Protein AF-A0AAV8XX63-F1 (afdb_monomer_lite)

pLDDT: mean 73.19, std 19.35, range [25.69, 94.31]

Sequence (298 aa):
MASYEEQQKHLRRLMEEVPTDEEARTEYDVQSDAGEVDFVEVSTKTVRTRKEDKVLRLPISRLATRTLKTPIEIFKYFINDEMVDLIVEHTNAYIDSVSDNFERERDARSTNITKIHALLCLLFDSGVLKANRLNLELWQSDGSGVEMFRLTMSIKHFKFLLRCLRFDNKQTREERKKIDKLAPIENFSTSFSQKIQGGGLWWFYSILNVAGINSLVVYGSNNPIVNIIRRSYLRNIAYDLIPPHLRIRVAKENIPRQLKNRLREICGIQDISGLLNRNREGETGRCPVCSSKRNRKT

Radius of gyration: 28.99 Å; chains: 1; bounding box: 70×69×79 Å

Foldseek 3Di:
DVVVVVVVVVVVVVVVPDDPPVVVVPPDDDDDDDDDDDDDDDDPDPDPDDPDPPVPPPPQDDPVLLVDQDLQVLLCVLVPLVQLVLQQVQLQVQLVVCVVVDPDCVLSDGDDSLLVLLLLLVVLVCVLVVVPVPLPQCCDPPPSHPLSVVLQDDSSNSVVSLVSGDRDDPVCVVVVCVPDPCVVVVVVLVVVLVVVVHSRSVVVVVSSVVSLVSSQSSNCSNVVPDDDDSSVSSNVNSLVSNLVSLVVVLPDDPDPPVSNVVSCVSNVPDPPVVVVVVPPPPDFDADPPDDVVVRHTD

Structure (mmCIF, N/CA/C/O backbone):
data_AF-A0AAV8XX63-F1
#
_entry.id   AF-A0AAV8XX63-F1
#
loop_
_atom_site.group_PDB
_atom_site.id
_atom_site.type_symbol
_atom_site.label_atom_id
_atom_site.label_alt_id
_atom_site.label_comp_id
_atom_site.label_asym_id
_atom_site.label_entity_id
_atom_site.label_seq_id
_atom_site.pdbx_PDB_ins_code
_atom_site.Cartn_x
_atom_site.Cartn_y
_atom_site.Cartn_z
_atom_site.occupancy
_atom_site.B_iso_or_equiv
_atom_site.auth_seq_id
_atom_site.auth_comp_id
_atom_site.auth_asym_id
_atom_site.auth_atom_id
_atom_site.pdbx_PDB_model_num
ATOM 1 N N . MET A 1 1 ? -45.769 30.052 -21.982 1.00 53.22 1 MET A N 1
ATOM 2 C CA . MET A 1 1 ? -45.293 29.561 -23.296 1.00 53.22 1 MET A CA 1
ATOM 3 C C . MET A 1 1 ? -44.458 30.605 -24.040 1.00 53.22 1 MET A C 1
ATOM 5 O O . MET A 1 1 ? -43.408 30.227 -24.531 1.00 53.22 1 MET A O 1
ATOM 9 N N . ALA A 1 2 ? -44.813 31.900 -24.010 1.00 52.16 2 ALA A N 1
ATOM 10 C CA . ALA A 1 2 ? -44.040 32.984 -24.648 1.00 52.16 2 ALA A CA 1
ATOM 11 C C . ALA A 1 2 ? -42.545 33.068 -24.245 1.00 52.16 2 ALA A C 1
ATOM 13 O O . ALA A 1 2 ? -41.691 33.290 -25.093 1.00 52.16 2 ALA A O 1
ATOM 14 N N . SER A 1 3 ? -42.204 32.787 -22.980 1.00 59.25 3 SER A N 1
ATOM 15 C CA . SER A 1 3 ? -40.812 32.843 -22.491 1.00 59.25 3 SER A CA 1
ATOM 16 C C . SER A 1 3 ? -39.889 31.771 -23.094 1.00 59.25 3 SER A C 1
ATOM 18 O O . SER A 1 3 ? -38.697 32.021 -23.250 1.00 59.25 3 SER A O 1
ATOM 20 N N . TYR A 1 4 ? -40.416 30.600 -23.469 1.00 60.50 4 TYR A N 1
ATOM 21 C CA . TYR A 1 4 ? -39.602 29.531 -24.060 1.00 60.50 4 TYR A CA 1
ATOM 22 C C . TYR A 1 4 ? -39.369 29.768 -25.556 1.00 60.50 4 TYR A C 1
ATOM 24 O O . TYR A 1 4 ? -38.288 29.500 -26.072 1.00 60.50 4 TYR A O 1
ATOM 32 N N . GLU A 1 5 ? -40.358 30.335 -26.248 1.00 71.25 5 GLU A N 1
ATOM 33 C CA . GLU A 1 5 ? -40.227 30.716 -27.656 1.00 71.25 5 GLU A CA 1
ATOM 34 C C . GLU A 1 5 ? -39.274 31.903 -27.840 1.00 71.25 5 GLU A C 1
ATOM 36 O O . GLU A 1 5 ? -38.460 31.883 -28.762 1.00 71.25 5 GLU A O 1
ATOM 41 N N . GLU A 1 6 ? -39.285 32.886 -26.933 1.00 68.69 6 GLU A N 1
ATOM 42 C CA . GLU A 1 6 ? -38.291 33.970 -26.930 1.00 68.69 6 GLU A CA 1
ATOM 43 C C . GLU A 1 6 ? -36.875 33.453 -26.660 1.00 68.69 6 GLU A C 1
ATOM 45 O O . GLU A 1 6 ? -35.935 33.849 -27.352 1.00 68.69 6 GLU A O 1
ATOM 50 N N . GLN A 1 7 ? -36.723 32.508 -25.728 1.00 62.84 7 GLN A N 1
ATOM 51 C CA . GLN A 1 7 ? -35.436 31.866 -25.449 1.00 62.84 7 GLN A CA 1
ATOM 52 C C . GLN A 1 7 ? -34.923 31.061 -26.650 1.00 62.84 7 GLN A C 1
ATOM 54 O O . GLN A 1 7 ? -33.747 31.151 -26.990 1.00 62.84 7 GLN A O 1
ATOM 59 N N . GLN A 1 8 ? -35.798 30.334 -27.349 1.00 68.56 8 GLN A N 1
ATOM 60 C CA . GLN A 1 8 ? -35.449 29.582 -28.561 1.00 68.56 8 GLN A CA 1
ATOM 61 C C . GLN A 1 8 ? -35.091 30.500 -29.739 1.00 68.56 8 GLN A C 1
ATOM 63 O O . GLN A 1 8 ? -34.207 30.181 -30.533 1.00 68.56 8 GLN A O 1
ATOM 68 N N . LYS A 1 9 ? -35.747 31.660 -29.847 1.00 74.81 9 LYS A N 1
ATOM 69 C CA . LYS A 1 9 ? -35.465 32.660 -30.884 1.00 74.81 9 LYS A CA 1
ATOM 70 C C . LYS A 1 9 ? -34.147 33.396 -30.621 1.00 74.81 9 LYS A C 1
ATOM 72 O O . LYS A 1 9 ? -33.419 33.689 -31.565 1.00 74.81 9 LYS A O 1
ATOM 77 N N . HIS A 1 10 ? -33.817 33.635 -29.352 1.00 66.81 10 HIS A N 1
ATOM 78 C CA . HIS A 1 10 ? -32.521 34.173 -28.941 1.00 66.81 10 HIS A CA 1
ATOM 79 C C . HIS A 1 10 ? -31.385 33.169 -29.185 1.00 66.81 10 HIS A C 1
ATOM 81 O O . HIS A 1 10 ? -30.356 33.545 -29.738 1.00 66.81 10 HIS A O 1
ATOM 87 N N . LEU A 1 11 ? -31.607 31.884 -28.879 1.00 56.72 11 LEU A N 1
ATOM 88 C CA . LEU A 1 11 ? -30.624 30.827 -29.132 1.00 56.72 11 LEU A CA 1
ATOM 89 C C . LEU A 1 11 ? -30.336 30.637 -30.631 1.00 56.72 11 LEU A C 1
ATOM 91 O O . LEU A 1 11 ? -29.198 30.377 -30.997 1.00 56.72 11 LEU A O 1
ATOM 95 N N . ARG A 1 12 ? -31.344 30.800 -31.503 1.00 68.88 12 ARG A N 1
ATOM 96 C CA . ARG A 1 12 ? -31.145 30.734 -32.963 1.00 68.88 12 ARG A CA 1
ATOM 97 C C . ARG A 1 12 ? -30.364 31.919 -33.515 1.00 68.88 12 ARG A C 1
ATOM 99 O O . ARG A 1 12 ? -29.463 31.691 -34.308 1.00 68.88 12 ARG A O 1
ATOM 106 N N . ARG A 1 13 ? -30.632 33.146 -33.052 1.00 71.25 13 ARG A N 1
ATOM 107 C CA . ARG A 1 13 ? -29.814 34.313 -33.440 1.00 71.25 13 ARG A CA 1
ATOM 108 C C . ARG A 1 13 ? -28.358 34.148 -33.018 1.00 71.25 13 ARG A C 1
ATOM 110 O O . ARG A 1 13 ? -27.468 34.387 -33.817 1.00 71.25 13 ARG A O 1
ATOM 117 N N . LEU A 1 14 ? -28.128 33.645 -31.804 1.00 58.62 14 LEU A N 1
ATOM 118 C CA . LEU A 1 14 ? -26.781 33.350 -31.309 1.00 58.62 14 LEU A CA 1
ATOM 119 C C . LEU A 1 14 ? -26.075 32.234 -32.085 1.00 58.62 14 LEU A C 1
ATOM 121 O O . LEU A 1 14 ? -24.863 32.138 -31.991 1.00 58.62 14 LEU A O 1
ATOM 125 N N . MET A 1 15 ? -26.803 31.386 -32.815 1.00 51.53 15 MET A N 1
ATOM 126 C CA . MET A 1 15 ? -26.215 30.369 -33.690 1.00 51.53 15 MET A CA 1
ATOM 127 C C . MET A 1 15 ? -26.002 30.860 -35.126 1.00 51.53 15 MET A C 1
ATOM 129 O O . MET A 1 15 ? -25.151 30.311 -35.815 1.00 51.53 15 MET A O 1
ATOM 133 N N . GLU A 1 16 ? -26.751 31.870 -35.571 1.00 60.97 16 GLU A N 1
ATOM 134 C CA . GLU A 1 16 ? -26.581 32.520 -36.879 1.00 60.97 16 GLU A CA 1
ATOM 135 C C . GLU A 1 16 ? -25.477 33.595 -36.860 1.00 60.97 16 GLU A C 1
ATOM 137 O O . GLU A 1 16 ? -24.913 33.899 -37.904 1.00 60.97 16 GLU A O 1
ATOM 142 N N . GLU A 1 17 ? -25.125 34.131 -35.685 1.00 54.53 17 GLU A N 1
ATOM 143 C CA . GLU A 1 17 ? -24.013 35.081 -35.491 1.00 54.53 17 GLU A CA 1
ATOM 144 C C . GLU A 1 17 ? -22.642 34.404 -35.275 1.00 54.53 17 GLU A C 1
ATOM 146 O O . GLU A 1 17 ? -21.637 35.096 -35.117 1.00 54.53 17 GLU A O 1
ATOM 151 N N . VAL A 1 18 ? -22.566 33.064 -35.260 1.00 48.00 18 VAL A N 1
ATOM 152 C CA . VAL A 1 18 ? -21.286 32.338 -35.159 1.00 48.00 18 VAL A CA 1
ATOM 153 C C . VAL A 1 18 ? -20.689 32.208 -36.562 1.00 48.00 18 VAL A C 1
ATOM 155 O O . VAL A 1 18 ? -21.288 31.520 -37.391 1.00 48.00 18 VAL A O 1
ATOM 158 N N . PRO A 1 19 ? -19.522 32.820 -36.847 1.00 53.06 19 PRO A N 1
ATOM 159 C CA . PRO A 1 19 ? -18.886 32.707 -38.154 1.00 53.06 19 PRO A CA 1
ATOM 160 C C . PRO A 1 19 ? -18.578 31.240 -38.438 1.00 53.06 19 PRO A C 1
ATOM 162 O O . PRO A 1 19 ? -18.038 30.533 -37.583 1.00 53.06 19 PRO A O 1
ATOM 165 N N . THR A 1 20 ? -18.930 30.763 -39.629 1.00 55.38 20 THR A N 1
ATOM 166 C CA . THR A 1 20 ? -18.572 29.408 -40.051 1.00 55.38 20 THR A CA 1
ATOM 167 C C . THR A 1 20 ? -17.053 29.267 -40.131 1.00 55.38 20 THR A C 1
ATOM 169 O O . THR A 1 20 ? -16.371 30.205 -40.536 1.00 55.38 20 THR A O 1
ATOM 172 N N . ASP A 1 21 ? -16.534 28.087 -39.774 1.00 40.81 21 ASP A N 1
ATOM 173 C CA . ASP A 1 21 ? -15.102 27.771 -39.589 1.00 40.81 21 ASP A CA 1
ATOM 174 C C . ASP A 1 21 ? -14.163 28.141 -40.769 1.00 40.81 21 ASP A C 1
ATOM 176 O O . ASP A 1 21 ? -12.940 28.099 -40.618 1.00 40.81 21 ASP A O 1
ATOM 180 N N . GLU A 1 22 ? -14.701 28.512 -41.937 1.00 40.72 22 GLU A N 1
ATOM 181 C CA . GLU A 1 22 ? -13.938 29.050 -43.072 1.00 40.72 22 GLU A CA 1
ATOM 182 C C . GLU A 1 22 ? -13.587 30.545 -42.931 1.00 40.72 22 GLU A C 1
ATOM 184 O O . GLU A 1 22 ? -12.499 30.938 -43.343 1.00 40.72 22 GLU A O 1
ATOM 189 N N . GLU A 1 23 ? -14.428 31.368 -42.294 1.00 38.53 23 GLU A N 1
ATOM 190 C CA . GLU A 1 23 ? -14.208 32.822 -42.151 1.00 38.53 23 GLU A CA 1
ATOM 191 C C . GLU A 1 23 ? -13.272 33.164 -40.977 1.00 38.53 23 GLU A C 1
ATOM 193 O O . GLU A 1 23 ? -12.526 34.142 -41.020 1.00 38.53 23 GLU A O 1
ATOM 198 N N . ALA A 1 24 ? -13.225 32.308 -39.949 1.00 36.69 24 ALA A N 1
ATOM 199 C CA . ALA A 1 24 ? -12.360 32.485 -38.778 1.00 36.69 24 ALA A CA 1
ATOM 200 C C . ALA A 1 24 ? -10.865 32.218 -39.057 1.00 36.69 24 ALA A C 1
ATOM 202 O O . ALA A 1 24 ? -10.018 32.437 -38.189 1.00 36.69 24 ALA A O 1
ATOM 203 N N . ARG A 1 25 ? -10.516 31.727 -40.256 1.00 32.69 25 ARG A N 1
ATOM 204 C CA . ARG A 1 25 ? -9.124 31.444 -40.650 1.00 32.69 25 ARG A CA 1
ATOM 205 C C . ARG A 1 25 ? -8.371 32.641 -41.228 1.00 32.69 25 ARG A C 1
ATOM 207 O O . ARG A 1 25 ? -7.156 32.545 -41.364 1.00 32.69 25 ARG A O 1
ATOM 214 N N . THR A 1 26 ? -9.049 33.740 -41.549 1.00 34.91 26 THR A N 1
ATOM 215 C CA . THR A 1 26 ? -8.450 34.879 -42.270 1.00 34.91 26 THR A CA 1
ATOM 216 C C . THR A 1 26 ? -8.048 36.074 -41.405 1.00 34.91 26 THR A C 1
ATOM 218 O O . THR A 1 26 ? -7.548 37.050 -41.947 1.00 34.91 26 THR A O 1
ATOM 221 N N . GLU A 1 27 ? -8.197 36.021 -40.079 1.00 33.03 27 GLU A N 1
ATOM 222 C CA . GLU A 1 27 ? -8.001 37.207 -39.229 1.00 33.03 27 GLU A CA 1
ATOM 223 C C . GLU A 1 27 ? -6.940 37.007 -38.134 1.00 33.03 27 GLU A C 1
ATOM 225 O O . GLU A 1 27 ? -7.180 37.244 -36.959 1.00 33.03 27 GLU A O 1
ATOM 230 N N . TYR A 1 28 ? -5.739 36.568 -38.521 1.00 26.61 28 TYR A N 1
ATOM 231 C CA . TYR A 1 28 ? -4.518 36.759 -37.724 1.00 26.61 28 TYR A CA 1
ATOM 232 C C . TYR A 1 28 ? -3.313 36.958 -38.652 1.00 26.61 28 TYR A C 1
ATOM 234 O O . TYR A 1 28 ? -2.412 36.125 -38.719 1.00 26.61 28 TYR A O 1
ATOM 242 N N . ASP A 1 29 ? -3.304 38.083 -39.365 1.00 27.39 29 ASP A N 1
ATOM 243 C CA . ASP A 1 29 ? -2.106 38.595 -40.031 1.00 27.39 29 ASP A CA 1
ATOM 244 C C . ASP A 1 29 ? -1.254 39.352 -38.997 1.00 27.39 29 ASP A C 1
ATOM 246 O O . ASP A 1 29 ? -1.541 40.492 -38.625 1.00 27.39 29 ASP A O 1
ATOM 250 N N . VAL A 1 30 ? -0.203 38.697 -38.497 1.00 31.64 30 VAL A N 1
ATOM 251 C CA . VAL A 1 30 ? 0.937 39.369 -37.862 1.00 31.64 30 VAL A CA 1
ATOM 252 C C . VAL A 1 30 ? 2.092 39.292 -38.847 1.00 31.64 30 VAL A C 1
ATOM 254 O O . VAL A 1 30 ? 2.641 38.224 -39.106 1.00 31.64 30 VAL A O 1
ATOM 257 N N . GLN A 1 31 ? 2.444 40.455 -39.388 1.00 38.97 31 GLN A N 1
ATOM 258 C CA . GLN A 1 31 ? 3.626 40.684 -40.207 1.00 38.97 31 GLN A CA 1
ATOM 259 C C . GLN A 1 31 ? 4.892 40.203 -39.481 1.00 38.97 31 GLN A C 1
ATOM 261 O O . GLN A 1 31 ? 5.219 40.693 -38.398 1.00 38.97 31 GLN A O 1
ATOM 266 N N . SER A 1 32 ? 5.650 39.305 -40.109 1.00 28.89 32 SER A N 1
ATOM 267 C CA . SER A 1 32 ? 7.083 39.165 -39.842 1.00 28.89 32 SER A CA 1
ATOM 268 C C . SER A 1 32 ? 7.820 38.744 -41.109 1.00 28.89 32 SER A C 1
ATOM 270 O O . SER A 1 32 ? 7.573 37.673 -41.661 1.00 28.89 32 SER A O 1
ATOM 272 N N . ASP A 1 33 ? 8.709 39.632 -41.538 1.00 28.47 33 ASP A N 1
ATOM 273 C CA . ASP A 1 33 ? 9.615 39.523 -42.672 1.00 28.47 33 ASP A CA 1
ATOM 274 C C . ASP A 1 33 ? 10.499 38.262 -42.675 1.00 28.47 33 ASP A C 1
ATOM 276 O O . ASP A 1 33 ? 11.052 37.856 -41.654 1.00 28.47 33 ASP A O 1
ATOM 280 N N . ALA A 1 34 ? 10.704 37.783 -43.906 1.00 32.16 34 ALA A N 1
ATOM 281 C CA . ALA A 1 34 ? 11.916 37.196 -44.484 1.00 32.16 34 ALA A CA 1
ATOM 282 C C . ALA A 1 34 ? 12.488 35.875 -43.922 1.00 32.16 34 ALA A C 1
ATOM 284 O O . ALA A 1 34 ? 13.180 35.833 -42.906 1.00 32.16 34 ALA A O 1
ATOM 285 N N . GLY A 1 35 ? 12.354 34.817 -44.734 1.00 29.86 35 GLY A N 1
ATOM 286 C CA . GLY A 1 35 ? 13.190 33.613 -44.670 1.00 29.86 35 GLY A CA 1
ATOM 287 C C . GLY A 1 35 ? 12.587 32.407 -45.396 1.00 29.86 35 GLY A C 1
ATOM 288 O O . GLY A 1 35 ? 11.965 31.560 -44.769 1.00 29.86 35 GLY A O 1
ATOM 289 N N . GLU A 1 36 ? 12.772 32.345 -46.713 1.00 33.28 36 GLU A N 1
ATOM 290 C CA . GLU A 1 36 ? 12.312 31.303 -47.645 1.00 33.28 36 GLU A CA 1
ATOM 291 C C . GLU A 1 36 ? 12.886 29.905 -47.326 1.00 33.28 36 GLU A C 1
ATOM 293 O O . GLU A 1 36 ? 14.103 29.718 -47.319 1.00 33.28 36 GLU A O 1
ATOM 298 N N . VAL A 1 37 ? 12.014 28.911 -47.095 1.00 29.20 37 VAL A N 1
ATOM 299 C CA . VAL A 1 37 ? 12.345 27.479 -47.215 1.00 29.20 37 VAL A CA 1
ATOM 300 C C . VAL A 1 37 ? 11.109 26.723 -47.719 1.00 29.20 37 VAL A C 1
ATOM 302 O O . VAL A 1 37 ? 10.067 26.728 -47.064 1.00 29.20 37 VAL A O 1
ATOM 305 N N . ASP A 1 38 ? 11.233 26.078 -48.880 1.00 28.52 38 ASP A N 1
ATOM 306 C CA . ASP A 1 38 ? 10.173 25.312 -49.545 1.00 28.52 38 ASP A CA 1
ATOM 307 C C . ASP A 1 38 ? 9.624 24.168 -48.674 1.00 28.52 38 ASP A C 1
ATOM 309 O O . ASP A 1 38 ? 10.344 23.232 -48.313 1.00 28.52 38 ASP A O 1
ATOM 313 N N . PHE A 1 39 ? 8.314 24.186 -48.410 1.00 25.69 39 PHE A N 1
ATOM 314 C CA . PHE A 1 39 ? 7.580 23.048 -47.858 1.00 25.69 39 PHE A CA 1
ATOM 315 C C . PHE A 1 39 ? 6.673 22.442 -48.932 1.00 25.69 39 PHE A C 1
ATOM 317 O O . PHE A 1 39 ? 5.681 23.032 -49.349 1.00 25.69 39 PHE A O 1
ATOM 324 N N . VAL A 1 40 ? 7.005 21.220 -49.351 1.00 29.75 40 VAL A N 1
ATOM 325 C CA . VAL A 1 40 ? 6.122 20.352 -50.140 1.00 29.75 40 VAL A CA 1
ATOM 326 C C . VAL A 1 40 ? 4.873 20.035 -49.308 1.00 29.75 40 VAL A C 1
ATOM 328 O O . VAL A 1 40 ? 4.973 19.405 -48.253 1.00 29.75 40 VAL A O 1
ATOM 331 N N . GLU A 1 41 ? 3.695 20.448 -49.779 1.00 30.67 41 GLU A N 1
ATOM 332 C CA . GLU A 1 41 ? 2.404 20.125 -49.160 1.00 30.67 41 GLU A CA 1
ATOM 333 C C . GLU A 1 41 ? 2.146 18.608 -49.186 1.00 30.67 41 GLU A C 1
ATOM 335 O O . GLU A 1 41 ? 1.866 18.011 -50.228 1.00 30.67 41 GLU A O 1
ATOM 340 N N . VAL A 1 42 ? 2.203 17.959 -48.019 1.00 30.52 42 VAL A N 1
ATOM 341 C CA . VAL A 1 42 ? 1.761 16.568 -47.860 1.00 30.52 42 VAL A CA 1
ATOM 342 C C . VAL A 1 42 ? 0.331 16.557 -47.327 1.00 30.52 42 VAL A C 1
ATOM 344 O O . VAL A 1 42 ? 0.074 16.828 -46.156 1.00 30.52 42 VAL A O 1
ATOM 347 N N . SER A 1 43 ? -0.598 16.194 -48.213 1.00 32.94 43 SER A N 1
ATOM 348 C CA . SER A 1 43 ? -2.007 15.901 -47.929 1.00 32.94 43 SER A CA 1
ATOM 349 C C . SER A 1 43 ? -2.176 15.020 -46.681 1.00 32.94 43 SER A C 1
ATOM 351 O O . SER A 1 43 ? -1.778 13.852 -46.662 1.00 32.94 43 SER A O 1
ATOM 353 N N . THR A 1 44 ? -2.822 15.547 -45.639 1.00 32.53 44 THR A N 1
ATOM 354 C CA . THR A 1 44 ? -3.149 14.808 -44.411 1.00 32.53 44 THR A CA 1
ATOM 355 C C . THR A 1 44 ? -4.400 13.951 -44.600 1.00 32.53 44 THR A C 1
ATOM 357 O O . THR A 1 44 ? -5.441 14.152 -43.979 1.00 32.53 44 THR A O 1
ATOM 360 N N . LYS A 1 45 ? -4.305 12.914 -45.437 1.00 38.62 45 LYS A N 1
ATOM 361 C CA . LYS A 1 45 ? -5.264 11.805 -45.352 1.00 38.62 45 LYS A CA 1
ATOM 362 C C . LYS A 1 45 ? -5.021 11.072 -44.034 1.00 38.62 45 LYS A C 1
ATOM 364 O O . LYS A 1 45 ? -3.889 10.698 -43.731 1.00 38.62 45 LYS A O 1
ATOM 369 N N . THR A 1 46 ? -6.071 10.839 -43.247 1.00 39.72 46 THR A N 1
ATOM 370 C CA . THR A 1 46 ? -6.007 10.005 -42.040 1.00 39.72 46 THR A CA 1
ATOM 371 C C . THR A 1 46 ? -5.720 8.557 -42.441 1.00 39.72 46 THR A C 1
ATOM 373 O O . THR A 1 46 ? -6.621 7.746 -42.647 1.00 39.72 46 THR A O 1
ATOM 376 N N . VAL A 1 47 ? -4.440 8.226 -42.601 1.00 43.00 47 VAL A N 1
ATOM 377 C CA . VAL A 1 47 ? -3.987 6.865 -42.880 1.00 43.00 47 VAL A CA 1
ATOM 378 C C . VAL A 1 47 ? -3.932 6.116 -41.556 1.00 43.00 47 VAL A C 1
ATOM 380 O O . VAL A 1 47 ? -3.181 6.466 -40.647 1.00 43.00 47 VAL A O 1
ATOM 383 N N . ARG A 1 48 ? -4.733 5.056 -41.439 1.00 48.22 48 ARG A N 1
ATOM 384 C CA . ARG A 1 48 ? -4.596 4.081 -40.357 1.00 48.22 48 ARG A CA 1
ATOM 385 C C . ARG A 1 48 ? -3.198 3.470 -40.482 1.00 48.22 48 ARG A C 1
ATOM 387 O O . ARG A 1 48 ? -2.911 2.808 -41.477 1.00 48.22 48 ARG A O 1
ATOM 394 N N . THR A 1 49 ? -2.320 3.739 -39.518 1.00 42.62 49 THR A N 1
ATOM 395 C CA . THR A 1 49 ? -0.928 3.276 -39.541 1.00 42.62 49 THR A CA 1
ATOM 396 C C . THR A 1 49 ? -0.890 1.760 -39.710 1.00 42.62 49 THR A C 1
ATOM 398 O O . THR A 1 49 ? -1.535 1.021 -38.958 1.00 42.62 49 THR A O 1
ATOM 401 N N . ARG A 1 50 ? -0.157 1.286 -40.726 1.00 44.00 50 ARG A N 1
ATOM 402 C CA . ARG A 1 50 ? 0.086 -0.143 -40.940 1.00 44.00 50 ARG A CA 1
ATOM 403 C C . ARG A 1 50 ? 0.704 -0.710 -39.661 1.00 44.00 50 ARG A C 1
ATOM 405 O O . ARG A 1 50 ? 1.554 -0.067 -39.047 1.00 44.00 50 ARG A O 1
ATOM 412 N N . LYS A 1 51 ? 0.271 -1.903 -39.246 1.00 47.66 51 LYS A N 1
ATOM 413 C CA . LYS A 1 51 ? 0.893 -2.646 -38.145 1.00 47.66 51 LYS A CA 1
ATOM 414 C C . LYS A 1 51 ? 2.271 -3.110 -38.622 1.00 47.66 51 LYS A C 1
ATOM 416 O O . LYS A 1 51 ? 2.423 -4.219 -39.114 1.00 47.66 51 LYS A O 1
ATOM 421 N N . GLU A 1 52 ? 3.237 -2.207 -38.604 1.00 41.44 52 GLU A N 1
ATOM 422 C CA . GLU A 1 52 ? 4.631 -2.543 -38.825 1.00 41.44 52 GLU A CA 1
ATOM 423 C C . GLU A 1 52 ? 5.140 -3.176 -37.538 1.00 41.44 52 GLU A C 1
ATOM 425 O O . GLU A 1 52 ? 5.061 -2.564 -36.467 1.00 41.44 52 GLU A O 1
ATOM 430 N N . ASP A 1 53 ? 5.650 -4.403 -37.639 1.00 42.69 53 ASP A N 1
ATOM 431 C CA . ASP A 1 53 ? 6.495 -4.994 -36.608 1.00 42.69 53 ASP A CA 1
ATOM 432 C C . ASP A 1 53 ? 7.773 -4.157 -36.525 1.00 42.69 53 ASP A C 1
ATOM 434 O O . ASP A 1 53 ? 8.830 -4.503 -37.054 1.00 42.69 53 ASP A O 1
ATOM 438 N N . LYS A 1 54 ? 7.689 -3.013 -35.839 1.00 40.72 54 LYS A N 1
ATOM 439 C CA . LYS A 1 54 ? 8.865 -2.419 -35.228 1.00 40.72 54 LYS A CA 1
ATOM 440 C C . LYS A 1 54 ? 9.335 -3.459 -34.232 1.00 40.72 54 LYS A C 1
ATOM 442 O O . LYS A 1 54 ? 8.811 -3.537 -33.121 1.00 40.72 54 LYS A O 1
ATOM 447 N N . VAL A 1 55 ? 10.311 -4.266 -34.642 1.00 43.31 55 VAL A N 1
ATOM 448 C CA . VAL A 1 55 ? 11.163 -5.005 -33.719 1.00 43.31 55 VAL A CA 1
ATOM 449 C C . VAL A 1 55 ? 11.835 -3.940 -32.861 1.00 43.31 55 VAL A C 1
ATOM 451 O O . VAL A 1 55 ? 12.902 -3.420 -33.180 1.00 43.31 55 VAL A O 1
ATOM 454 N N . LEU A 1 56 ? 11.143 -3.539 -31.796 1.00 40.69 56 LEU A N 1
ATOM 455 C CA . LEU A 1 56 ? 11.682 -2.747 -30.715 1.00 40.69 56 LEU A CA 1
ATOM 456 C C . LEU A 1 56 ? 12.799 -3.615 -30.148 1.00 40.69 56 LEU A C 1
ATOM 458 O O . LEU A 1 56 ? 12.552 -4.534 -29.368 1.00 40.69 56 LEU A O 1
ATOM 462 N N . ARG A 1 57 ? 14.040 -3.356 -30.572 1.00 40.62 57 ARG A N 1
ATOM 463 C CA . ARG A 1 57 ? 15.214 -3.767 -29.806 1.00 40.62 57 ARG A CA 1
ATOM 464 C C . ARG A 1 57 ? 15.147 -2.979 -28.505 1.00 40.62 57 ARG A C 1
ATOM 466 O O . ARG A 1 57 ? 15.712 -1.896 -28.392 1.00 40.62 57 ARG A O 1
ATOM 473 N N . LEU A 1 58 ? 14.355 -3.487 -27.564 1.00 50.00 58 LEU A N 1
ATOM 474 C CA . LEU A 1 58 ? 14.311 -2.973 -26.210 1.00 50.00 58 LEU A CA 1
ATOM 475 C C . LEU A 1 58 ? 15.744 -3.051 -25.671 1.00 50.00 58 LEU A C 1
ATOM 477 O O . LEU A 1 58 ? 16.413 -4.067 -25.896 1.00 50.00 58 LEU A O 1
ATOM 481 N N . PRO A 1 59 ? 16.250 -1.987 -25.026 1.00 51.41 59 PRO A N 1
ATOM 482 C CA . PRO A 1 59 ? 17.573 -2.021 -24.430 1.00 51.41 59 PRO A CA 1
ATOM 483 C C . PRO A 1 59 ? 17.636 -3.232 -23.505 1.00 51.41 59 PRO A C 1
ATOM 485 O O . PRO A 1 59 ? 16.822 -3.375 -22.592 1.00 51.41 59 PRO A O 1
ATOM 488 N N . ILE A 1 60 ? 18.566 -4.138 -23.807 1.00 53.97 60 ILE A N 1
ATOM 489 C CA . ILE A 1 60 ? 18.710 -5.391 -23.078 1.00 53.97 60 ILE A CA 1
ATOM 490 C C . ILE A 1 60 ? 18.941 -5.033 -21.610 1.00 53.97 60 ILE A C 1
ATOM 492 O O . ILE A 1 60 ? 19.785 -4.185 -21.304 1.00 53.97 60 ILE A O 1
ATOM 496 N N . SER A 1 61 ? 18.186 -5.671 -20.716 1.00 60.41 61 SER A N 1
ATOM 497 C CA . SER A 1 61 ? 18.332 -5.522 -19.270 1.00 60.41 61 SER A CA 1
ATOM 498 C C . SER A 1 61 ? 19.818 -5.582 -18.869 1.00 60.41 61 SER A C 1
ATOM 500 O O . SER A 1 61 ? 20.596 -6.400 -19.386 1.00 60.41 61 SER A O 1
ATOM 502 N N . ARG A 1 62 ? 20.239 -4.656 -17.989 1.00 63.19 62 ARG A N 1
ATOM 503 C CA . ARG A 1 62 ? 21.598 -4.628 -17.414 1.00 63.19 62 ARG A CA 1
ATOM 504 C C . ARG A 1 62 ? 21.914 -6.004 -16.813 1.00 63.19 62 ARG A C 1
ATOM 506 O O . ARG A 1 62 ? 21.010 -6.660 -16.311 1.00 63.19 62 ARG A O 1
ATOM 513 N N . LEU A 1 63 ? 23.180 -6.441 -16.815 1.00 62.12 63 LEU A N 1
ATOM 514 C CA . LEU A 1 63 ? 23.552 -7.791 -16.344 1.00 62.12 63 LEU A CA 1
ATOM 515 C C . LEU A 1 63 ? 22.963 -8.147 -14.967 1.00 62.12 63 LEU A C 1
ATOM 517 O O . LEU A 1 63 ? 22.465 -9.255 -14.800 1.00 62.12 63 LEU A O 1
ATOM 521 N N . ALA A 1 64 ? 22.946 -7.196 -14.028 1.00 69.50 64 ALA A N 1
ATOM 522 C CA . ALA A 1 64 ? 22.381 -7.383 -12.690 1.00 69.50 64 ALA A CA 1
ATOM 523 C C . ALA A 1 64 ? 20.881 -7.721 -12.692 1.00 69.50 64 ALA A C 1
ATOM 525 O O . ALA A 1 64 ? 20.420 -8.460 -11.831 1.00 69.50 64 ALA A O 1
ATOM 526 N N . THR A 1 65 ? 20.115 -7.207 -13.657 1.00 74.94 65 THR A N 1
ATOM 527 C CA . THR A 1 65 ? 18.683 -7.488 -13.753 1.00 74.94 65 THR A CA 1
ATOM 528 C C . THR A 1 65 ? 18.370 -8.694 -14.627 1.00 74.94 65 THR A C 1
ATOM 530 O O . THR A 1 65 ? 17.241 -9.155 -14.573 1.00 74.94 65 THR A O 1
ATOM 533 N N . ARG A 1 66 ? 19.330 -9.262 -15.377 1.00 74.81 66 ARG A N 1
ATOM 534 C CA . ARG A 1 66 ? 19.113 -10.456 -16.227 1.00 74.81 66 ARG A CA 1
ATOM 535 C C . ARG A 1 66 ? 18.846 -11.736 -15.439 1.00 74.81 66 ARG A C 1
ATOM 537 O O . ARG A 1 66 ? 18.199 -12.644 -15.950 1.00 74.81 66 ARG A O 1
ATOM 544 N N . THR A 1 67 ? 19.376 -11.830 -14.223 1.00 81.94 67 THR A N 1
ATOM 545 C CA . THR A 1 67 ? 19.213 -13.007 -13.358 1.00 81.94 67 THR A CA 1
ATOM 546 C C . THR A 1 67 ? 17.850 -13.037 -12.670 1.00 81.94 67 THR A C 1
ATOM 548 O O . THR A 1 67 ? 17.379 -14.112 -12.305 1.00 81.94 67 THR A O 1
ATOM 551 N N . LEU A 1 68 ? 17.202 -11.877 -12.529 1.00 84.69 68 LEU A N 1
ATOM 552 C CA . LEU A 1 68 ? 15.926 -11.730 -11.840 1.00 84.69 68 LEU A CA 1
ATOM 553 C C . LEU A 1 68 ? 14.788 -12.248 -12.718 1.00 84.69 68 LEU A C 1
ATOM 555 O O . LEU A 1 68 ? 14.572 -11.764 -13.833 1.00 84.69 68 LEU A O 1
ATOM 559 N N . LYS A 1 69 ? 14.038 -13.226 -12.212 1.00 82.06 69 LYS A N 1
ATOM 560 C CA . LYS A 1 69 ? 12.940 -13.849 -12.966 1.00 82.06 69 LYS A CA 1
ATOM 561 C C . LYS A 1 69 ? 11.575 -13.595 -12.360 1.00 82.06 69 LYS A C 1
ATOM 563 O O . LYS A 1 69 ? 10.599 -13.686 -13.097 1.00 82.06 69 LYS A O 1
ATOM 568 N N . THR A 1 70 ? 11.472 -13.272 -11.072 1.00 89.00 70 THR A N 1
ATOM 569 C CA . THR A 1 70 ? 10.166 -13.042 -10.447 1.00 89.00 70 THR A CA 1
ATOM 570 C C . THR A 1 70 ? 9.765 -11.560 -10.524 1.00 89.00 70 THR A C 1
ATOM 572 O O . THR A 1 70 ? 10.621 -10.679 -10.398 1.00 89.00 70 THR A O 1
ATOM 575 N N . PRO A 1 71 ? 8.470 -11.243 -10.732 1.00 89.75 71 PRO A N 1
ATOM 576 C CA . PRO A 1 71 ? 7.987 -9.859 -10.775 1.00 89.75 71 PRO A CA 1
ATOM 577 C C . PRO A 1 71 ? 8.349 -9.053 -9.525 1.00 89.75 71 PRO A C 1
ATOM 579 O O . PRO A 1 71 ? 8.742 -7.891 -9.623 1.00 89.75 71 PRO A O 1
ATOM 582 N N . ILE A 1 72 ? 8.240 -9.684 -8.353 1.00 90.50 72 ILE A N 1
ATOM 583 C CA . ILE A 1 72 ? 8.504 -9.045 -7.067 1.00 90.50 72 ILE A CA 1
ATOM 584 C C . ILE A 1 72 ? 9.987 -8.719 -6.868 1.00 90.50 72 ILE A C 1
ATOM 586 O O . ILE A 1 72 ? 10.295 -7.624 -6.408 1.00 90.50 72 ILE A O 1
ATOM 590 N N . GLU A 1 73 ? 10.910 -9.604 -7.257 1.00 90.75 73 GLU A N 1
ATOM 591 C CA . GLU A 1 73 ? 12.355 -9.341 -7.180 1.00 90.75 73 GLU A CA 1
ATOM 592 C C . GLU A 1 73 ? 12.759 -8.174 -8.079 1.00 90.75 73 GLU A C 1
ATOM 594 O O . GLU A 1 73 ? 13.495 -7.280 -7.663 1.00 90.75 73 GLU A O 1
ATOM 599 N N . ILE A 1 74 ? 12.238 -8.149 -9.307 1.00 90.88 74 ILE A N 1
ATOM 600 C CA . ILE A 1 74 ? 12.515 -7.068 -10.255 1.00 90.88 74 ILE A CA 1
ATOM 601 C C . ILE A 1 74 ? 11.931 -5.753 -9.737 1.00 90.88 74 ILE A C 1
ATOM 603 O O . ILE A 1 74 ? 12.573 -4.713 -9.841 1.00 90.88 74 ILE A O 1
ATOM 607 N N . PHE A 1 75 ? 10.724 -5.771 -9.174 1.00 90.38 75 PHE A N 1
ATOM 608 C CA . PHE A 1 75 ? 10.134 -4.578 -8.574 1.00 90.38 75 PHE A CA 1
ATOM 609 C C . PHE A 1 75 ? 10.952 -4.077 -7.376 1.00 90.38 75 PHE A C 1
ATOM 611 O O . PHE A 1 75 ? 11.251 -2.884 -7.303 1.00 90.38 75 PHE A O 1
ATOM 618 N N . LYS A 1 76 ? 11.382 -4.987 -6.495 1.00 90.44 76 LYS A N 1
ATOM 619 C CA . LYS A 1 76 ? 12.242 -4.682 -5.346 1.00 90.44 76 LYS A CA 1
ATOM 620 C C . LYS A 1 76 ? 13.609 -4.127 -5.733 1.00 90.44 76 LYS A C 1
ATOM 622 O O . LYS A 1 76 ? 14.205 -3.446 -4.921 1.00 90.44 76 LYS A O 1
ATOM 627 N N . TYR A 1 77 ? 14.087 -4.361 -6.955 1.00 89.44 77 TYR A N 1
ATOM 628 C CA . TYR A 1 77 ? 15.296 -3.709 -7.473 1.00 89.44 77 TYR A CA 1
ATOM 629 C C . TYR A 1 77 ? 15.101 -2.205 -7.747 1.00 89.44 77 TYR A C 1
ATOM 631 O O . TYR A 1 77 ? 16.052 -1.430 -7.684 1.00 89.44 77 TYR A O 1
ATOM 639 N N . PHE A 1 78 ? 13.880 -1.778 -8.091 1.00 88.00 78 PHE A N 1
ATOM 640 C CA . PHE A 1 78 ? 13.559 -0.358 -8.289 1.00 88.00 78 PHE A CA 1
ATOM 641 C C . PHE A 1 78 ? 13.081 0.319 -7.006 1.00 88.00 78 PHE A C 1
ATOM 643 O O . PHE A 1 78 ? 13.238 1.529 -6.871 1.00 88.00 78 PHE A O 1
ATOM 650 N N . ILE A 1 79 ? 12.460 -0.442 -6.103 1.00 88.25 79 ILE A N 1
ATOM 651 C CA . ILE A 1 79 ? 11.996 0.005 -4.788 1.00 88.25 79 ILE A CA 1
ATOM 652 C C . ILE A 1 79 ? 12.498 -1.004 -3.755 1.00 88.25 79 ILE A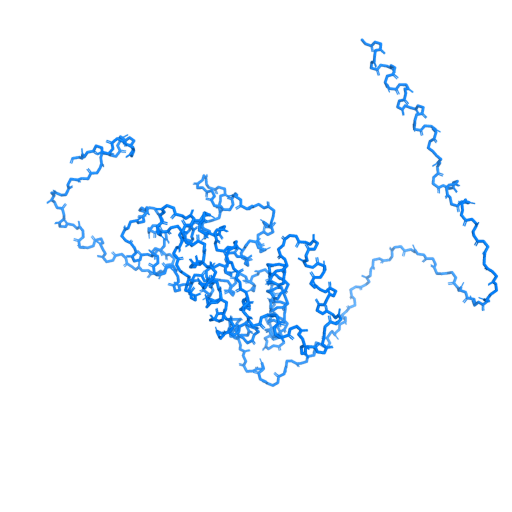 C 1
ATOM 654 O O . ILE A 1 79 ? 11.807 -1.955 -3.393 1.00 88.25 79 ILE A O 1
ATOM 658 N N . ASN A 1 80 ? 13.738 -0.790 -3.333 1.00 89.12 80 ASN A N 1
ATOM 659 C CA . ASN A 1 80 ? 14.441 -1.590 -2.339 1.00 89.12 80 ASN A CA 1
ATOM 660 C C . ASN A 1 80 ? 13.780 -1.479 -0.963 1.00 89.12 80 ASN A C 1
ATOM 662 O O . ASN A 1 80 ? 13.173 -0.458 -0.630 1.00 89.12 80 ASN A O 1
ATOM 666 N N . ASP A 1 81 ? 13.993 -2.498 -0.133 1.00 89.81 81 ASP A N 1
ATOM 667 C CA . ASP A 1 81 ? 13.489 -2.521 1.242 1.00 89.81 81 ASP A CA 1
ATOM 668 C C . ASP A 1 81 ? 14.050 -1.335 2.067 1.00 89.81 81 ASP A C 1
ATOM 670 O O . ASP A 1 81 ? 13.291 -0.691 2.782 1.00 89.81 81 ASP A O 1
ATOM 674 N N . GLU A 1 82 ? 15.303 -0.917 1.838 1.00 89.56 82 GLU A N 1
ATOM 675 C CA . GLU A 1 82 ? 15.906 0.280 2.462 1.00 89.56 82 GLU A CA 1
ATOM 676 C C . GLU A 1 82 ? 15.136 1.580 2.159 1.00 89.56 82 GLU A C 1
ATOM 678 O O . GLU A 1 82 ? 14.957 2.431 3.029 1.00 89.56 82 GLU A O 1
ATOM 683 N N . MET A 1 83 ? 14.639 1.746 0.925 1.00 87.75 83 MET A N 1
ATOM 684 C CA . MET A 1 83 ? 13.820 2.912 0.574 1.00 87.75 83 MET A CA 1
ATOM 685 C C . MET A 1 83 ? 12.481 2.883 1.312 1.00 87.75 83 MET A C 1
ATOM 687 O O . MET A 1 83 ? 11.969 3.928 1.709 1.00 87.75 83 MET A O 1
ATOM 691 N N . VAL A 1 84 ? 11.906 1.693 1.498 1.00 90.44 84 VAL A N 1
ATOM 692 C CA . VAL A 1 84 ? 10.672 1.523 2.270 1.00 90.44 84 VAL A CA 1
ATOM 693 C C . VAL A 1 84 ? 10.919 1.822 3.748 1.00 90.44 84 VAL A C 1
ATOM 695 O O . VAL A 1 84 ? 10.088 2.488 4.365 1.00 90.44 84 VAL A O 1
ATOM 698 N N . ASP A 1 85 ? 12.060 1.411 4.295 1.00 91.75 85 ASP A N 1
ATOM 699 C CA . ASP A 1 85 ? 12.450 1.696 5.677 1.00 91.75 85 ASP A CA 1
ATOM 700 C C . ASP A 1 85 ? 12.598 3.201 5.928 1.00 91.75 85 ASP A C 1
ATOM 702 O O . ASP A 1 85 ? 12.013 3.720 6.880 1.00 91.75 85 ASP A O 1
ATOM 706 N N . LEU A 1 86 ? 13.249 3.931 5.017 1.00 87.75 86 LEU A N 1
ATOM 707 C CA . LEU A 1 86 ? 13.341 5.396 5.081 1.00 87.75 86 LEU A CA 1
ATOM 708 C C . LEU A 1 86 ? 11.960 6.071 5.038 1.00 87.75 86 LEU A C 1
ATOM 710 O O . LEU A 1 86 ? 11.690 7.019 5.780 1.00 87.75 86 LEU A O 1
ATOM 714 N N . ILE A 1 87 ? 11.046 5.570 4.196 1.00 88.38 87 ILE A N 1
ATOM 715 C CA . ILE A 1 87 ? 9.661 6.064 4.149 1.00 88.38 87 ILE A CA 1
ATOM 716 C C . ILE A 1 87 ? 8.969 5.840 5.496 1.00 88.38 87 ILE A C 1
ATOM 718 O O . ILE A 1 87 ? 8.275 6.736 5.982 1.00 88.38 87 ILE A O 1
ATOM 722 N N . VAL A 1 88 ? 9.134 4.660 6.100 1.00 92.25 88 VAL A N 1
ATOM 723 C CA . VAL A 1 88 ? 8.556 4.332 7.411 1.00 92.25 88 VAL A CA 1
ATOM 724 C C . VAL A 1 88 ? 9.113 5.259 8.489 1.00 92.25 88 VAL A C 1
ATOM 726 O O . VAL A 1 88 ? 8.332 5.825 9.255 1.00 92.25 88 VAL A O 1
ATOM 729 N N . GLU A 1 89 ? 10.428 5.459 8.523 1.00 91.00 89 GLU A N 1
ATOM 730 C CA . GLU A 1 89 ? 11.110 6.318 9.491 1.00 91.00 89 GLU A CA 1
ATOM 731 C C . GLU A 1 89 ? 10.582 7.758 9.437 1.00 91.00 89 GLU A C 1
ATOM 733 O O . GLU A 1 89 ? 10.078 8.287 10.431 1.00 91.00 89 GLU A O 1
ATOM 738 N N . HIS A 1 90 ? 10.608 8.382 8.257 1.00 87.44 90 HIS A N 1
ATOM 739 C CA . HIS A 1 90 ? 10.166 9.768 8.094 1.00 87.44 90 HIS A CA 1
ATOM 740 C C . HIS A 1 90 ? 8.656 9.937 8.290 1.00 87.44 90 HIS A C 1
ATOM 742 O O . HIS A 1 90 ? 8.196 10.965 8.796 1.00 87.44 90 HIS A O 1
ATOM 748 N N . THR A 1 91 ? 7.867 8.933 7.906 1.00 89.69 91 THR A N 1
ATOM 749 C CA . THR A 1 91 ? 6.419 8.936 8.133 1.00 89.69 91 THR A CA 1
ATOM 750 C C . THR A 1 91 ? 6.100 8.841 9.623 1.00 89.69 91 THR A C 1
ATOM 752 O O . THR A 1 91 ? 5.238 9.578 10.097 1.00 89.69 91 THR A O 1
ATOM 755 N N . ASN A 1 92 ? 6.805 7.994 10.377 1.00 92.88 92 ASN A N 1
ATOM 756 C CA . ASN A 1 92 ? 6.624 7.869 11.823 1.00 92.88 92 ASN A CA 1
ATOM 757 C C . ASN A 1 92 ? 7.011 9.151 12.560 1.00 92.88 92 ASN A C 1
ATOM 759 O O . ASN A 1 92 ? 6.200 9.648 13.332 1.00 92.88 92 ASN A O 1
ATOM 763 N N . ALA A 1 93 ? 8.149 9.763 12.216 1.00 89.31 93 ALA A N 1
ATOM 764 C CA . ALA A 1 93 ? 8.548 11.051 12.785 1.00 89.31 93 ALA A CA 1
ATOM 765 C C . ALA A 1 93 ? 7.479 12.144 12.581 1.00 89.31 93 ALA A C 1
ATOM 767 O O . ALA A 1 93 ? 7.226 12.966 13.462 1.00 89.31 93 ALA A O 1
ATOM 768 N N . TYR A 1 94 ? 6.805 12.152 11.423 1.00 88.25 94 TYR A N 1
ATOM 769 C CA . TYR A 1 94 ? 5.684 13.063 11.198 1.00 88.25 94 TYR A CA 1
ATOM 770 C C . TYR A 1 94 ? 4.430 12.660 11.983 1.00 88.25 94 TYR A C 1
ATOM 772 O O . TYR A 1 94 ? 3.758 13.534 12.526 1.00 88.25 94 TYR A O 1
ATOM 780 N N . ILE A 1 95 ? 4.104 11.368 12.062 1.00 90.56 95 ILE A N 1
ATOM 781 C CA . ILE A 1 95 ? 2.965 10.879 12.852 1.00 90.56 95 ILE A CA 1
ATOM 782 C C . ILE A 1 95 ? 3.108 11.293 14.312 1.00 90.56 95 ILE A C 1
ATOM 784 O O . ILE A 1 95 ? 2.144 11.818 14.861 1.00 90.56 95 ILE A O 1
ATOM 788 N N . ASP A 1 96 ? 4.296 11.147 14.893 1.00 90.88 96 ASP A N 1
ATOM 789 C CA . ASP A 1 96 ? 4.564 11.523 16.280 1.00 90.88 96 ASP A CA 1
ATOM 790 C C . ASP A 1 96 ? 4.275 13.015 16.501 1.00 90.88 96 ASP A C 1
ATOM 792 O O . ASP A 1 96 ? 3.570 13.372 17.441 1.00 90.88 96 ASP A O 1
ATOM 796 N N . SER A 1 97 ? 4.666 13.877 15.553 1.00 88.81 97 SER A N 1
ATOM 797 C CA . SER A 1 97 ? 4.379 15.321 15.612 1.00 88.81 97 SER A CA 1
ATOM 798 C C . SER A 1 97 ? 2.898 15.702 15.472 1.00 88.81 97 SER A C 1
ATOM 800 O O . SER A 1 97 ? 2.511 16.813 15.826 1.00 88.81 97 SER A O 1
ATOM 802 N N . VAL A 1 98 ? 2.063 14.825 14.906 1.00 88.00 98 VAL A N 1
ATOM 803 C CA . VAL A 1 98 ? 0.622 15.076 14.717 1.00 88.00 98 VAL A CA 1
ATOM 804 C C . VAL A 1 98 ? -0.214 14.284 15.726 1.00 88.00 98 VAL A C 1
ATOM 806 O O . VAL A 1 98 ? -1.414 14.534 15.830 1.00 88.00 98 VAL A O 1
ATOM 809 N N . SER A 1 99 ? 0.395 13.357 16.467 1.00 87.75 99 SER A N 1
ATOM 810 C CA . SER A 1 99 ? -0.285 12.408 17.352 1.00 87.75 99 SER A CA 1
ATOM 811 C C . SER A 1 99 ? -1.157 13.096 18.407 1.00 87.75 99 SER A C 1
ATOM 813 O O . SER A 1 99 ? -2.293 12.668 18.604 1.00 87.75 99 SER A O 1
ATOM 815 N N . ASP A 1 100 ? -0.707 14.234 18.941 1.00 87.62 100 ASP A N 1
ATOM 816 C CA . ASP A 1 100 ? -1.434 15.055 19.921 1.00 87.62 100 ASP A CA 1
ATOM 817 C C . ASP A 1 100 ? -2.786 15.584 19.411 1.00 87.62 100 ASP A C 1
ATOM 819 O O . ASP A 1 100 ? -3.685 15.881 20.194 1.00 87.62 100 ASP A O 1
ATOM 823 N N . ASN A 1 101 ? -2.977 15.671 18.090 1.00 89.38 101 ASN A N 1
ATOM 824 C CA . ASN A 1 101 ? -4.243 16.120 17.502 1.00 89.38 101 ASN A CA 1
ATOM 825 C C . ASN A 1 101 ? -5.326 15.028 17.494 1.00 89.38 101 ASN A C 1
ATOM 827 O O . ASN A 1 101 ? -6.445 15.276 17.036 1.00 89.38 101 ASN A O 1
ATOM 831 N N . PHE A 1 102 ? -5.005 13.806 17.926 1.00 86.94 102 PHE A N 1
ATOM 832 C CA . PHE A 1 102 ? -5.929 12.679 17.923 1.00 86.94 102 PHE A CA 1
ATOM 833 C C . PHE A 1 102 ? -6.306 12.276 19.346 1.00 86.94 102 PHE A C 1
ATOM 835 O O . PHE A 1 102 ? -5.466 11.875 20.139 1.00 86.94 102 PHE A O 1
ATOM 842 N N . GLU A 1 103 ? -7.609 12.249 19.633 1.00 83.81 103 GLU A N 1
ATOM 843 C CA . GLU A 1 103 ? -8.141 11.796 20.930 1.00 83.81 103 GLU A CA 1
ATOM 844 C C . GLU A 1 103 ? -7.798 10.334 21.256 1.00 83.81 103 GLU A C 1
ATOM 846 O O . GLU A 1 103 ? -7.841 9.909 22.408 1.00 83.81 103 GLU A O 1
ATOM 851 N N . ARG A 1 104 ? -7.538 9.518 20.229 1.00 83.19 104 ARG A N 1
ATOM 852 C CA . ARG A 1 104 ? -7.336 8.077 20.365 1.00 83.19 104 ARG A CA 1
ATOM 853 C C . ARG A 1 104 ? -6.001 7.667 19.772 1.00 83.19 104 ARG A C 1
ATOM 855 O O . ARG A 1 104 ? -5.819 7.729 18.558 1.00 83.19 104 ARG A O 1
ATOM 862 N N . GLU A 1 105 ? -5.154 7.062 20.598 1.00 82.69 105 GLU A N 1
ATOM 863 C CA . GLU A 1 105 ? -3.848 6.515 20.199 1.00 82.69 105 GLU A CA 1
ATOM 864 C C . GLU A 1 105 ? -3.946 5.569 18.983 1.00 82.69 105 GLU A C 1
ATOM 866 O O . GLU A 1 105 ? -3.129 5.592 18.064 1.00 82.69 105 GLU A O 1
ATOM 871 N N . ARG A 1 106 ? -5.018 4.765 18.910 1.00 82.00 106 ARG A N 1
ATOM 872 C CA . ARG A 1 106 ? -5.258 3.835 17.789 1.00 82.00 106 ARG A CA 1
ATOM 873 C C . ARG A 1 106 ? -5.380 4.510 16.421 1.00 82.00 106 ARG A C 1
ATOM 875 O O . ARG A 1 106 ? -5.168 3.829 15.414 1.00 82.00 106 ARG A O 1
ATOM 882 N N . ASP A 1 107 ? -5.784 5.777 16.380 1.00 82.50 107 ASP A N 1
ATOM 883 C CA . ASP A 1 107 ? -6.017 6.515 15.139 1.00 82.50 107 ASP A CA 1
ATOM 884 C C . ASP A 1 107 ? -4.714 7.150 14.622 1.00 82.50 107 ASP A C 1
ATOM 886 O O . ASP A 1 107 ? -4.554 7.259 13.406 1.00 82.50 107 ASP A O 1
ATOM 890 N N . ALA A 1 108 ? -3.748 7.412 15.515 1.00 85.31 108 ALA A N 1
ATOM 891 C CA . ALA A 1 108 ? -2.414 7.942 15.219 1.00 85.31 108 ALA A CA 1
ATOM 892 C C . ALA A 1 108 ? -1.280 6.918 15.429 1.00 85.31 108 ALA A C 1
ATOM 894 O O . ALA A 1 108 ? -0.150 7.269 15.745 1.00 85.31 108 ALA A O 1
ATOM 895 N N . ARG A 1 109 ? -1.562 5.621 15.261 1.00 86.31 109 ARG A N 1
ATOM 896 C CA . ARG A 1 109 ? -0.557 4.578 15.502 1.00 86.31 109 ARG A CA 1
ATOM 897 C C . ARG A 1 109 ? 0.550 4.592 14.446 1.00 86.31 109 ARG A C 1
ATOM 899 O O . ARG A 1 109 ? 0.249 4.572 13.248 1.00 86.31 109 ARG A O 1
ATOM 906 N N . SER A 1 110 ? 1.791 4.446 14.906 1.00 88.69 110 SER A N 1
ATOM 907 C CA . SER A 1 110 ? 2.984 4.292 14.072 1.00 88.69 110 SER A CA 1
ATOM 908 C C . SER A 1 110 ? 2.847 3.218 12.981 1.00 88.69 110 SER A C 1
ATOM 910 O O . SER A 1 110 ? 2.063 2.250 13.049 1.00 88.69 110 SER A O 1
ATOM 912 N N . THR A 1 111 ? 3.583 3.447 11.902 1.00 91.06 111 THR A N 1
ATOM 913 C CA . THR A 1 111 ? 3.630 2.636 10.691 1.00 91.06 111 THR A CA 1
ATOM 914 C C . THR A 1 111 ? 4.787 1.656 10.713 1.00 91.06 111 THR A C 1
ATOM 916 O O . THR A 1 111 ? 5.820 1.903 11.323 1.00 91.06 111 THR A O 1
ATOM 919 N N . ASN A 1 112 ? 4.582 0.534 10.024 1.00 93.88 112 ASN A N 1
ATOM 920 C CA . ASN A 1 112 ? 5.575 -0.516 9.840 1.00 93.88 112 ASN A CA 1
ATOM 921 C C . ASN A 1 112 ? 5.719 -0.777 8.339 1.00 93.88 112 ASN A C 1
ATOM 923 O O . ASN A 1 112 ? 4.785 -0.506 7.576 1.00 93.88 112 ASN A O 1
ATOM 927 N N . ILE A 1 113 ? 6.808 -1.435 7.953 1.00 93.62 113 ILE A N 1
ATOM 928 C CA . ILE A 1 113 ? 7.083 -1.895 6.582 1.00 93.62 113 ILE A CA 1
ATOM 929 C C . ILE A 1 113 ? 5.868 -2.624 5.992 1.00 93.62 113 ILE A C 1
ATOM 931 O O . ILE A 1 113 ? 5.396 -2.308 4.904 1.00 93.62 113 ILE A O 1
ATOM 935 N N . THR A 1 114 ? 5.267 -3.537 6.762 1.00 93.75 114 THR A N 1
ATOM 936 C CA . THR A 1 114 ? 4.089 -4.307 6.329 1.00 93.75 114 THR A CA 1
ATOM 937 C C . THR A 1 114 ? 2.871 -3.431 6.030 1.00 93.75 114 THR A C 1
ATOM 939 O O . THR A 1 114 ? 2.128 -3.721 5.094 1.00 93.75 114 THR A O 1
ATOM 942 N N . LYS A 1 115 ? 2.671 -2.330 6.768 1.00 93.31 115 LYS A N 1
ATOM 943 C CA . LYS A 1 115 ? 1.588 -1.372 6.496 1.00 93.31 115 LYS A CA 1
ATOM 944 C C . LYS A 1 115 ? 1.867 -0.537 5.248 1.00 93.31 115 LYS A C 1
ATOM 946 O O . LYS A 1 115 ? 0.920 -0.242 4.525 1.00 93.31 115 LYS A O 1
ATOM 951 N N . ILE A 1 116 ? 3.123 -0.167 4.991 1.00 93.25 116 ILE A N 1
ATOM 952 C CA . ILE A 1 116 ? 3.504 0.552 3.766 1.00 93.25 116 ILE A CA 1
ATOM 953 C C . ILE A 1 116 ? 3.380 -0.366 2.546 1.00 93.25 116 ILE A C 1
ATOM 955 O O . ILE A 1 116 ? 2.766 0.029 1.561 1.00 93.25 116 ILE A O 1
ATOM 959 N N . HIS A 1 117 ? 3.814 -1.624 2.630 1.00 93.56 117 HIS A N 1
ATOM 960 C CA . HIS A 1 117 ? 3.550 -2.628 1.592 1.00 93.56 117 HIS A CA 1
ATOM 961 C C . HIS A 1 117 ? 2.050 -2.833 1.343 1.00 93.56 117 HIS A C 1
ATOM 963 O O . HIS A 1 117 ? 1.607 -2.884 0.196 1.00 93.56 117 HIS A O 1
ATOM 969 N N . ALA A 1 118 ? 1.239 -2.868 2.403 1.00 94.31 118 ALA A N 1
ATOM 970 C CA . ALA A 1 118 ? -0.212 -2.919 2.275 1.00 94.31 118 ALA A CA 1
ATOM 971 C C . ALA A 1 118 ? -0.793 -1.661 1.607 1.00 94.31 118 ALA A C 1
ATOM 973 O O . ALA A 1 118 ? -1.703 -1.770 0.789 1.00 94.31 118 ALA A O 1
ATOM 974 N N . LEU A 1 119 ? -0.265 -0.474 1.920 1.00 92.75 119 LEU A N 1
ATOM 975 C CA . LEU A 1 119 ? -0.643 0.776 1.260 1.00 92.75 119 LEU A CA 1
ATOM 976 C C . LEU A 1 119 ? -0.308 0.726 -0.238 1.00 92.75 119 LEU A C 1
ATOM 978 O O . LEU A 1 119 ? -1.179 1.008 -1.058 1.00 92.75 119 LEU A O 1
ATOM 982 N N . LEU A 1 120 ? 0.909 0.306 -0.594 1.00 91.81 120 LEU A N 1
ATOM 983 C CA . LEU A 1 120 ? 1.351 0.133 -1.980 1.00 91.81 120 LEU A CA 1
ATOM 984 C C . LEU A 1 120 ? 0.451 -0.830 -2.751 1.00 91.81 120 LEU A C 1
ATOM 986 O O . LEU A 1 120 ? 0.032 -0.512 -3.864 1.00 91.81 120 LEU A O 1
ATOM 990 N N . CYS A 1 121 ? 0.090 -1.965 -2.146 1.00 92.69 121 CYS A N 1
ATOM 991 C CA . CYS A 1 121 ? -0.830 -2.917 -2.758 1.00 92.69 121 CYS A CA 1
ATOM 992 C C . CYS A 1 121 ? -2.169 -2.260 -3.115 1.00 92.69 121 CYS A C 1
ATOM 994 O O . CYS A 1 121 ? -2.656 -2.423 -4.233 1.00 92.69 121 CYS A O 1
ATOM 996 N N . LEU A 1 122 ? -2.767 -1.505 -2.189 1.00 92.06 122 LEU A N 1
ATOM 997 C CA . LEU A 1 122 ? -4.054 -0.849 -2.431 1.00 92.06 122 LEU A CA 1
ATOM 998 C C . LEU A 1 122 ? -3.960 0.246 -3.498 1.00 92.06 122 LEU A C 1
ATOM 1000 O O . LEU A 1 122 ? -4.894 0.416 -4.280 1.00 92.06 122 LEU A O 1
ATOM 1004 N N . LEU A 1 123 ? -2.834 0.960 -3.569 1.00 90.38 123 LEU A N 1
ATOM 1005 C CA . LEU A 1 123 ? -2.599 1.959 -4.610 1.00 90.38 123 LEU A CA 1
ATOM 1006 C C . LEU A 1 123 ? -2.464 1.310 -5.991 1.00 90.38 123 LEU A C 1
ATOM 1008 O O . LEU A 1 123 ? -3.136 1.740 -6.930 1.00 90.38 123 LEU A O 1
ATOM 1012 N N . PHE A 1 124 ? -1.691 0.230 -6.115 1.00 89.44 124 PHE A N 1
ATOM 1013 C CA . PHE A 1 124 ? -1.607 -0.523 -7.367 1.00 89.44 124 PHE A CA 1
ATOM 1014 C C . PHE A 1 124 ? -2.959 -1.102 -7.782 1.00 89.44 124 PHE A C 1
ATOM 1016 O O . PHE A 1 124 ? -3.346 -0.956 -8.944 1.00 89.44 124 PHE A O 1
ATOM 1023 N N . ASP A 1 125 ? -3.704 -1.703 -6.849 1.00 89.31 125 ASP A N 1
ATOM 1024 C CA . ASP A 1 125 ? -5.010 -2.288 -7.163 1.00 89.31 125 ASP A CA 1
ATOM 1025 C C . ASP A 1 125 ? -6.023 -1.198 -7.558 1.00 89.31 125 ASP A C 1
ATOM 1027 O O . ASP A 1 125 ? -6.767 -1.370 -8.523 1.00 89.31 125 ASP A O 1
ATOM 1031 N N . SER A 1 126 ? -5.987 -0.015 -6.926 1.00 89.06 126 SER A N 1
ATOM 1032 C CA . SER A 1 126 ? -6.828 1.124 -7.336 1.00 89.06 126 SER A CA 1
ATOM 1033 C C . SER A 1 126 ? -6.516 1.614 -8.756 1.00 89.06 126 SER A C 1
ATOM 1035 O O . SER A 1 126 ? -7.438 1.886 -9.532 1.00 89.06 126 SER A O 1
ATOM 1037 N N . GLY A 1 127 ? -5.234 1.634 -9.142 1.00 87.12 127 GLY A N 1
ATOM 1038 C CA . GLY A 1 127 ? -4.803 2.000 -10.491 1.00 87.12 127 GLY A CA 1
ATOM 1039 C C . GLY A 1 127 ? -5.212 0.957 -11.533 1.00 87.12 127 GLY A C 1
ATOM 1040 O O . GLY A 1 127 ? -5.705 1.300 -12.609 1.00 87.12 127 GLY A O 1
ATOM 1041 N N . VAL A 1 128 ? -5.081 -0.328 -11.193 1.00 87.06 128 VAL A N 1
ATOM 1042 C CA . VAL A 1 128 ? -5.510 -1.471 -12.018 1.00 87.06 128 VAL A CA 1
ATOM 1043 C C . VAL A 1 128 ? -7.017 -1.451 -12.277 1.00 87.06 128 VAL A C 1
ATOM 1045 O O . VAL A 1 128 ? -7.460 -1.736 -13.395 1.00 87.06 128 VAL A O 1
ATOM 1048 N N . LEU A 1 129 ? -7.801 -1.078 -11.268 1.00 86.81 129 LEU A N 1
ATOM 1049 C CA . LEU A 1 129 ? -9.252 -0.935 -11.361 1.00 86.81 129 LEU A CA 1
ATOM 1050 C C . LEU A 1 129 ? -9.689 0.345 -12.087 1.00 86.81 129 LEU A C 1
ATOM 1052 O O . LEU A 1 129 ? -10.878 0.513 -12.340 1.00 86.81 129 LEU A O 1
ATOM 1056 N N . LYS A 1 130 ? -8.748 1.232 -12.453 1.00 83.75 130 LYS A N 1
ATOM 1057 C CA . LYS A 1 130 ? -9.022 2.580 -12.982 1.00 83.75 130 LYS A CA 1
ATOM 1058 C C . LYS A 1 130 ? -9.897 3.417 -12.034 1.00 83.75 130 LYS A C 1
ATOM 1060 O O . LYS A 1 130 ? -10.605 4.320 -12.468 1.00 83.75 130 LYS A O 1
ATOM 1065 N N . ALA A 1 131 ? -9.811 3.146 -10.733 1.00 81.31 131 ALA A N 1
ATOM 1066 C CA . ALA A 1 131 ? -10.657 3.724 -9.693 1.00 81.31 131 ALA A CA 1
ATOM 1067 C C . ALA A 1 131 ? -10.019 4.951 -9.012 1.00 81.31 131 ALA A C 1
ATOM 1069 O O . ALA A 1 131 ? -10.390 5.311 -7.901 1.00 81.31 131 ALA A O 1
ATOM 1070 N N . ASN A 1 132 ? -9.088 5.639 -9.682 1.00 71.75 132 ASN A N 1
ATOM 1071 C CA . ASN A 1 132 ? -8.325 6.762 -9.112 1.00 71.75 132 ASN A CA 1
ATOM 1072 C C . ASN A 1 132 ? -9.199 7.951 -8.661 1.00 71.75 132 ASN A C 1
ATOM 1074 O O . ASN A 1 132 ? -8.758 8.778 -7.868 1.00 71.75 132 ASN A O 1
ATOM 1078 N N . ARG A 1 133 ? -10.427 8.060 -9.189 1.00 69.19 133 ARG A N 1
ATOM 1079 C CA . ARG A 1 133 ? -11.416 9.081 -8.800 1.00 69.19 133 ARG A CA 1
ATOM 1080 C C . ARG A 1 133 ? -12.444 8.564 -7.779 1.00 69.19 133 ARG A C 1
ATOM 1082 O O . ARG A 1 133 ? -13.161 9.364 -7.189 1.00 69.19 133 ARG A O 1
ATOM 1089 N N . LEU A 1 134 ? -12.498 7.250 -7.541 1.00 60.66 134 LEU A N 1
ATOM 1090 C CA . LEU A 1 134 ? -13.496 6.564 -6.713 1.00 60.66 134 LEU A CA 1
ATOM 1091 C C . LEU A 1 134 ? -12.874 6.114 -5.386 1.00 60.66 134 LEU A C 1
ATOM 1093 O O . LEU A 1 134 ? -12.594 4.941 -5.157 1.00 60.66 134 LEU A O 1
ATOM 1097 N N . ASN A 1 135 ? -12.649 7.064 -4.479 1.00 66.06 135 ASN A N 1
ATOM 1098 C CA . ASN A 1 135 ? -11.920 6.779 -3.238 1.00 66.06 135 ASN A CA 1
ATOM 1099 C C . ASN A 1 135 ? -12.774 6.124 -2.135 1.00 66.06 135 ASN A C 1
ATOM 1101 O O . ASN A 1 135 ? -12.217 5.546 -1.205 1.00 66.06 135 ASN A O 1
ATOM 1105 N N . LEU A 1 136 ? -14.108 6.243 -2.182 1.00 70.94 136 LEU A N 1
ATOM 1106 C CA . LEU A 1 136 ? -15.009 5.726 -1.136 1.00 70.94 136 LEU A CA 1
ATOM 1107 C C . LEU A 1 136 ? -15.641 4.377 -1.504 1.00 70.94 136 LEU A C 1
ATOM 1109 O O . LEU A 1 136 ? -15.765 3.507 -0.644 1.00 70.94 136 LEU A O 1
ATOM 1113 N N . GLU A 1 137 ? -16.013 4.205 -2.772 1.00 82.81 137 GLU A N 1
ATOM 1114 C CA . GLU A 1 137 ? -16.776 3.050 -3.266 1.00 82.81 137 GLU A CA 1
ATOM 1115 C C . GLU A 1 137 ? -16.000 1.736 -3.122 1.00 82.81 137 GLU A C 1
ATOM 1117 O O . GLU A 1 137 ? -16.561 0.714 -2.737 1.00 82.81 137 GLU A O 1
ATOM 1122 N N . LEU A 1 138 ? -14.672 1.785 -3.275 1.00 87.94 138 LEU A N 1
ATOM 1123 C CA . LEU A 1 138 ? -13.791 0.623 -3.114 1.00 87.94 138 LEU A CA 1
ATOM 1124 C C . LEU A 1 138 ? -13.911 -0.051 -1.734 1.00 87.94 138 LEU A C 1
ATOM 1126 O O . LEU A 1 138 ? -13.676 -1.251 -1.624 1.00 87.94 138 LEU A O 1
ATOM 1130 N N . TRP A 1 139 ? -14.304 0.688 -0.688 1.00 90.06 139 TRP A N 1
ATOM 1131 C CA . TRP A 1 139 ? -14.451 0.173 0.680 1.00 90.06 139 TRP A CA 1
ATOM 1132 C C . TRP A 1 139 ? -15.892 -0.183 1.072 1.00 90.06 139 TRP A C 1
ATOM 1134 O O . TRP A 1 139 ? -16.129 -0.487 2.245 1.00 90.06 139 TRP A O 1
ATOM 1144 N N . GLN A 1 140 ? -16.856 -0.158 0.148 1.00 87.44 140 GLN A N 1
ATOM 1145 C CA . GLN A 1 140 ? -18.244 -0.502 0.462 1.00 87.44 140 GLN A CA 1
ATOM 1146 C C . GLN A 1 140 ? -18.425 -1.993 0.802 1.00 87.44 140 GLN A C 1
ATOM 1148 O O . GLN A 1 140 ? -17.659 -2.866 0.381 1.00 87.44 140 GLN A O 1
ATOM 1153 N N . SER A 1 141 ? -19.432 -2.281 1.633 1.00 82.06 141 SER A N 1
ATOM 1154 C CA . SER A 1 141 ? -19.787 -3.629 2.101 1.00 82.06 141 SER A CA 1
ATOM 1155 C C . SER A 1 141 ? -21.075 -4.186 1.500 1.00 82.06 141 SER A C 1
ATOM 1157 O O . SER A 1 141 ? -21.435 -5.313 1.817 1.00 82.06 141 SER A O 1
ATOM 1159 N N . ASP A 1 142 ? -21.753 -3.406 0.665 1.00 82.50 142 ASP A N 1
ATOM 1160 C CA . ASP A 1 142 ? -23.017 -3.713 -0.018 1.00 82.50 142 ASP A CA 1
ATOM 1161 C C . ASP A 1 142 ? -22.865 -4.663 -1.223 1.00 82.50 142 ASP A C 1
ATOM 1163 O O . ASP A 1 142 ? -23.850 -5.002 -1.865 1.00 82.50 142 ASP A O 1
ATOM 1167 N N . GLY A 1 143 ? -21.640 -5.110 -1.512 1.00 78.69 143 GLY A N 1
ATOM 1168 C CA . GLY A 1 143 ? -21.312 -5.964 -2.657 1.00 78.69 143 GLY A CA 1
ATOM 1169 C C . GLY A 1 143 ? -20.688 -5.208 -3.831 1.00 78.69 143 GLY A C 1
ATOM 1170 O O . GLY A 1 143 ? -20.020 -5.834 -4.648 1.00 78.69 143 GLY A O 1
ATOM 1171 N N . SER A 1 144 ? -20.813 -3.879 -3.869 1.00 82.69 144 SER A N 1
ATOM 1172 C CA . SER A 1 144 ? -20.239 -3.024 -4.920 1.00 82.69 144 SER A CA 1
ATOM 1173 C C . SER A 1 144 ? -18.748 -2.741 -4.701 1.00 82.69 144 SER A C 1
ATOM 1175 O O . SER A 1 144 ? -18.005 -2.462 -5.642 1.00 82.69 144 SER A O 1
ATOM 1177 N N . GLY A 1 145 ? -18.295 -2.814 -3.446 1.00 83.56 145 GLY A N 1
ATOM 1178 C CA . GLY A 1 145 ? -16.907 -2.564 -3.065 1.00 83.56 145 GLY A CA 1
ATOM 1179 C C . GLY A 1 145 ? -15.962 -3.736 -3.334 1.00 83.56 145 GLY A C 1
ATOM 1180 O O . GLY A 1 145 ? -16.355 -4.901 -3.402 1.00 83.56 145 GLY A O 1
ATOM 1181 N N . VAL A 1 146 ? -14.665 -3.436 -3.398 1.00 88.25 146 VAL A N 1
ATOM 1182 C CA . VAL A 1 146 ? -13.626 -4.438 -3.642 1.00 88.25 146 VAL A CA 1
ATOM 1183 C C . VAL A 1 146 ? -13.132 -4.998 -2.319 1.00 88.25 146 VAL A C 1
ATOM 1185 O O . VAL A 1 146 ? -12.610 -4.294 -1.454 1.00 88.25 146 VAL A O 1
ATOM 1188 N N . GLU A 1 147 ? -13.279 -6.309 -2.162 1.00 88.50 147 GLU A N 1
ATOM 1189 C CA . GLU A 1 147 ? -13.057 -6.986 -0.889 1.00 88.50 147 GLU A CA 1
ATOM 1190 C C . GLU A 1 147 ? -11.658 -6.739 -0.301 1.00 88.50 147 GLU A C 1
ATOM 1192 O O . GLU A 1 147 ? -11.524 -6.450 0.893 1.00 88.50 147 GLU A O 1
ATOM 1197 N N . MET A 1 148 ? -10.627 -6.770 -1.155 1.00 90.31 148 MET A N 1
ATOM 1198 C CA . MET A 1 148 ? -9.227 -6.617 -0.752 1.00 90.31 148 MET A CA 1
ATOM 1199 C C . MET A 1 148 ? -8.975 -5.319 0.027 1.00 90.31 148 MET A C 1
ATOM 1201 O O . MET A 1 148 ? -8.215 -5.310 0.996 1.00 90.31 148 MET A O 1
ATOM 1205 N N . PHE A 1 149 ? -9.677 -4.234 -0.305 1.00 91.81 149 PHE A N 1
ATOM 1206 C CA . PHE A 1 149 ? -9.530 -2.948 0.375 1.00 91.81 149 PHE A CA 1
ATOM 1207 C C . PHE A 1 149 ? -9.966 -3.024 1.842 1.00 91.81 149 PHE A C 1
ATOM 1209 O O . PHE A 1 149 ? -9.211 -2.628 2.736 1.00 91.81 149 PHE A O 1
ATOM 1216 N N . ARG A 1 150 ? -11.141 -3.608 2.118 1.00 91.12 150 ARG A N 1
ATOM 1217 C CA . ARG A 1 150 ? -11.668 -3.786 3.486 1.00 91.12 150 ARG A CA 1
ATOM 1218 C C . ARG A 1 150 ? -10.877 -4.812 4.294 1.00 91.12 150 ARG A C 1
ATOM 1220 O O . ARG A 1 150 ? -10.674 -4.634 5.505 1.00 91.12 150 ARG A O 1
ATOM 1227 N N . LEU A 1 151 ? -10.443 -5.880 3.628 1.00 91.25 151 LEU A N 1
ATOM 1228 C CA . LEU A 1 151 ? -9.620 -6.920 4.232 1.00 91.25 151 LEU A CA 1
ATOM 1229 C C . LEU A 1 151 ? -8.271 -6.366 4.672 1.00 91.25 151 LEU A C 1
ATOM 1231 O O . LEU A 1 151 ? -7.810 -6.720 5.748 1.00 91.25 151 LEU A O 1
ATOM 1235 N N . THR A 1 152 ? -7.691 -5.439 3.915 1.00 92.56 152 THR A N 1
ATOM 1236 C CA . THR A 1 152 ? -6.372 -4.869 4.199 1.00 92.56 152 THR A CA 1
ATOM 1237 C C . THR A 1 152 ? -6.407 -3.848 5.335 1.00 92.56 152 THR A C 1
ATOM 1239 O O . THR A 1 152 ? -5.755 -4.017 6.373 1.00 92.56 152 THR A O 1
ATOM 1242 N N . MET A 1 153 ? -7.166 -2.762 5.184 1.00 90.81 153 MET A N 1
ATOM 1243 C CA . MET A 1 153 ? -7.248 -1.702 6.192 1.00 90.81 153 MET A CA 1
ATOM 1244 C C . MET A 1 153 ? -8.544 -0.900 6.072 1.00 90.81 153 MET A C 1
ATOM 1246 O O . MET A 1 153 ? -9.249 -0.963 5.073 1.00 90.81 153 MET A O 1
ATOM 1250 N N . SER A 1 154 ? -8.897 -0.150 7.118 1.00 90.31 154 SER A N 1
ATOM 1251 C CA . SER A 1 154 ? -10.065 0.730 7.044 1.00 90.31 154 SER A CA 1
ATOM 1252 C C . SER A 1 154 ? -9.769 1.937 6.157 1.00 90.31 154 SER A C 1
ATOM 1254 O O . SER A 1 154 ? -8.636 2.415 6.110 1.00 90.31 154 SER A O 1
ATOM 1256 N N . ILE A 1 155 ? -10.810 2.496 5.539 1.00 90.00 155 ILE A N 1
ATOM 1257 C CA . ILE A 1 155 ? -10.684 3.721 4.744 1.00 90.00 155 ILE A CA 1
ATOM 1258 C C . ILE A 1 155 ? -10.126 4.899 5.555 1.00 90.00 155 ILE A C 1
ATOM 1260 O O . ILE A 1 155 ? -9.358 5.704 5.038 1.00 90.00 155 ILE A O 1
ATOM 1264 N N . LYS A 1 156 ? -10.468 4.979 6.851 1.00 89.19 156 LYS A N 1
ATOM 1265 C CA . LYS A 1 156 ? -9.938 6.001 7.764 1.00 89.19 156 LYS A CA 1
ATOM 1266 C C . LYS A 1 156 ? -8.424 5.872 7.913 1.00 89.19 156 LYS A C 1
ATOM 1268 O O . LYS A 1 156 ? -7.720 6.862 7.769 1.00 89.19 156 LYS A O 1
ATOM 1273 N N . HIS A 1 157 ? -7.935 4.651 8.145 1.00 89.88 157 HIS A N 1
ATOM 1274 C CA . HIS A 1 157 ? -6.502 4.412 8.285 1.00 89.88 157 HIS A CA 1
ATOM 1275 C C . HIS A 1 157 ? -5.770 4.627 6.958 1.00 89.88 157 HIS A C 1
ATOM 1277 O O . HIS A 1 157 ? -4.735 5.272 6.948 1.00 89.88 157 HIS A O 1
ATOM 1283 N N . PHE A 1 158 ? -6.340 4.185 5.834 1.00 91.44 158 PHE A N 1
ATOM 1284 C CA . PHE A 1 158 ? -5.779 4.436 4.504 1.00 91.44 158 PHE A CA 1
ATOM 1285 C C . PHE A 1 158 ? -5.604 5.938 4.220 1.00 91.44 158 PHE A C 1
ATOM 1287 O O . PHE A 1 158 ? -4.515 6.379 3.863 1.00 91.44 158 PHE A O 1
ATOM 1294 N N . LYS A 1 159 ? -6.649 6.745 4.456 1.00 88.50 159 LYS A N 1
ATOM 1295 C CA . LYS A 1 159 ? -6.590 8.208 4.295 1.00 88.50 159 LYS A CA 1
ATOM 1296 C C . LYS A 1 159 ? -5.592 8.865 5.250 1.00 88.50 159 LYS A C 1
ATOM 1298 O O . LYS A 1 159 ? -4.886 9.784 4.847 1.00 88.50 159 LYS A O 1
ATOM 1303 N N . PHE A 1 160 ? -5.535 8.398 6.497 1.00 89.50 160 PHE A N 1
ATOM 1304 C CA . PHE A 1 160 ? -4.562 8.872 7.478 1.00 89.50 160 PHE A CA 1
ATOM 1305 C C . PHE A 1 160 ? -3.125 8.617 7.004 1.00 89.50 160 PHE A C 1
ATOM 1307 O O . PHE A 1 160 ? -2.333 9.553 6.944 1.00 89.50 160 PHE A O 1
ATOM 1314 N N . LEU A 1 161 ? -2.816 7.390 6.569 1.00 90.31 161 LEU A N 1
ATOM 1315 C CA . LEU A 1 161 ? -1.493 7.038 6.052 1.00 90.31 161 LEU A CA 1
ATOM 1316 C C . LEU A 1 161 ? -1.111 7.871 4.829 1.00 90.31 161 LEU A C 1
ATOM 1318 O O . LEU A 1 161 ? -0.011 8.409 4.793 1.00 90.31 161 LEU A O 1
ATOM 1322 N N . LEU A 1 162 ? -2.021 8.047 3.865 1.00 87.81 162 LEU A N 1
ATOM 1323 C CA . LEU A 1 162 ? -1.759 8.893 2.695 1.00 87.81 162 LEU A CA 1
ATOM 1324 C C . LEU A 1 162 ? -1.457 10.349 3.064 1.00 87.81 162 LEU A C 1
ATOM 1326 O O . LEU A 1 162 ? -0.619 10.981 2.426 1.00 87.81 162 LEU A O 1
ATOM 1330 N N . ARG A 1 163 ? -2.117 10.889 4.094 1.00 85.69 163 ARG A N 1
ATOM 1331 C CA . ARG A 1 163 ? -1.874 12.256 4.574 1.00 85.69 163 ARG A CA 1
ATOM 1332 C C . ARG A 1 163 ? -0.531 12.384 5.298 1.00 85.69 163 ARG A C 1
ATOM 1334 O O . ARG A 1 163 ? 0.144 13.412 5.169 1.00 85.69 163 ARG A O 1
ATOM 1341 N N . CYS A 1 164 ? -0.153 11.361 6.058 1.00 85.94 164 CYS A N 1
ATOM 1342 C CA . CYS A 1 164 ? 1.059 11.361 6.871 1.00 85.94 164 CYS A CA 1
ATOM 1343 C C . CYS A 1 164 ? 2.312 10.889 6.129 1.00 85.94 164 CYS A C 1
ATOM 1345 O O . CYS A 1 164 ? 3.400 11.086 6.652 1.00 85.94 164 CYS A O 1
ATOM 1347 N N . LEU A 1 165 ? 2.184 10.323 4.927 1.00 86.19 165 LEU A N 1
ATOM 1348 C CA . LEU A 1 165 ? 3.303 9.783 4.155 1.00 86.19 165 LEU A CA 1
ATOM 1349 C C . LEU A 1 165 ? 4.387 10.844 3.903 1.00 86.19 165 LEU A C 1
ATOM 1351 O O . LEU A 1 165 ? 4.101 11.916 3.355 1.00 86.19 165 LEU A O 1
ATOM 1355 N N . ARG A 1 166 ? 5.627 10.563 4.312 1.00 83.88 166 ARG A N 1
ATOM 1356 C CA . ARG A 1 166 ? 6.796 11.430 4.102 1.00 83.88 166 ARG A CA 1
ATOM 1357 C C . ARG A 1 166 ? 7.956 10.630 3.517 1.00 83.88 166 ARG A C 1
ATOM 1359 O O . ARG A 1 166 ? 8.105 9.449 3.797 1.00 83.88 166 ARG A O 1
ATOM 1366 N N . PHE A 1 167 ? 8.763 11.316 2.713 1.00 77.12 167 PHE A N 1
ATOM 1367 C CA . PHE A 1 167 ? 9.905 10.753 1.980 1.00 77.12 167 PHE A CA 1
ATOM 1368 C C . PHE A 1 167 ? 11.230 11.394 2.374 1.00 77.12 167 PHE A C 1
ATOM 1370 O O . PHE A 1 167 ? 12.260 11.046 1.815 1.00 77.12 167 PHE A O 1
ATOM 1377 N N . ASP A 1 168 ? 11.195 12.375 3.274 1.00 71.19 168 ASP A N 1
ATOM 1378 C CA . ASP A 1 168 ? 12.357 13.195 3.569 1.00 71.19 168 ASP A CA 1
ATOM 1379 C C . ASP A 1 168 ? 12.342 13.694 5.013 1.00 71.19 168 ASP A C 1
ATOM 1381 O O . ASP A 1 168 ? 11.272 13.937 5.587 1.00 71.19 168 ASP A O 1
ATOM 1385 N N . ASN A 1 169 ? 13.535 13.890 5.574 1.00 66.25 169 ASN A N 1
ATOM 1386 C CA . ASN A 1 169 ? 13.706 14.470 6.896 1.00 66.25 169 ASN A CA 1
ATOM 1387 C C . ASN A 1 169 ? 13.576 15.998 6.822 1.00 66.25 169 ASN A C 1
ATOM 1389 O O . ASN A 1 169 ? 14.333 16.682 6.130 1.00 66.25 169 ASN A O 1
ATOM 1393 N N . LYS A 1 170 ? 12.621 16.548 7.582 1.00 64.50 170 LYS A N 1
ATOM 1394 C CA . LYS A 1 170 ? 12.354 17.991 7.640 1.00 64.50 170 LYS A CA 1
ATOM 1395 C C . LYS A 1 170 ? 13.582 18.793 8.089 1.00 64.50 170 LYS A C 1
ATOM 1397 O O . LYS A 1 170 ? 13.757 19.907 7.609 1.00 64.50 170 LYS A O 1
ATOM 1402 N N . GLN A 1 171 ? 14.410 18.241 8.977 1.00 59.00 171 GLN A N 1
ATOM 1403 C CA . GLN A 1 171 ? 15.528 18.961 9.596 1.00 59.00 171 GLN A CA 1
ATOM 1404 C C . GLN A 1 171 ? 16.706 19.158 8.633 1.00 59.00 171 GLN A C 1
ATOM 1406 O O . GLN A 1 171 ? 17.231 20.257 8.515 1.00 59.00 171 GLN A O 1
ATOM 1411 N N . THR A 1 172 ? 17.061 18.138 7.854 1.00 62.97 172 THR A N 1
ATOM 1412 C CA . THR A 1 172 ? 18.209 18.192 6.927 1.00 62.97 172 THR A CA 1
ATOM 1413 C C . THR A 1 172 ? 17.849 18.774 5.555 1.00 62.97 172 THR A C 1
ATOM 1415 O O . THR A 1 172 ? 18.676 18.796 4.639 1.00 62.97 172 THR A O 1
ATOM 1418 N N . ARG A 1 173 ? 16.601 19.230 5.378 1.00 64.56 173 ARG A N 1
ATOM 1419 C CA . ARG A 1 173 ? 16.095 19.779 4.113 1.00 64.56 173 ARG A CA 1
ATOM 1420 C C . ARG A 1 173 ? 16.670 21.161 3.813 1.00 64.56 173 ARG A C 1
ATOM 1422 O O . ARG A 1 173 ? 16.984 21.458 2.665 1.00 64.56 173 ARG A O 1
ATOM 1429 N N . GLU A 1 174 ? 16.786 22.019 4.822 1.00 64.69 174 GLU A N 1
ATOM 1430 C CA . GLU A 1 174 ? 17.263 23.398 4.634 1.00 64.69 174 GLU A CA 1
ATOM 1431 C C . GLU A 1 174 ? 18.767 23.464 4.362 1.00 64.69 174 GLU A C 1
ATOM 1433 O O . GLU A 1 174 ? 19.226 24.329 3.621 1.00 64.69 174 GLU A O 1
ATOM 1438 N N . GLU A 1 175 ? 19.524 22.517 4.910 1.00 65.81 175 GLU A N 1
ATOM 1439 C CA . GLU A 1 175 ? 20.969 22.412 4.710 1.00 65.81 175 GLU A CA 1
ATOM 1440 C C . GLU A 1 175 ? 21.309 21.823 3.334 1.00 65.81 175 GLU A C 1
ATOM 1442 O O . GLU A 1 175 ? 22.167 22.362 2.639 1.00 65.81 175 GLU A O 1
ATOM 1447 N N . ARG A 1 176 ? 20.579 20.794 2.870 1.00 65.38 176 ARG A N 1
ATOM 1448 C CA . ARG A 1 176 ? 20.782 20.206 1.529 1.00 65.38 176 ARG A CA 1
ATOM 1449 C C . ARG A 1 176 ? 20.460 21.170 0.390 1.00 65.38 176 ARG A C 1
ATOM 1451 O O . ARG A 1 176 ? 21.216 21.233 -0.576 1.00 65.38 176 ARG A O 1
ATOM 1458 N N . LYS A 1 177 ? 19.419 21.996 0.544 1.00 65.06 177 LYS A N 1
ATOM 1459 C CA . LYS A 1 177 ? 19.069 23.048 -0.428 1.00 65.06 177 LYS A CA 1
ATOM 1460 C C . LYS A 1 177 ? 20.195 24.048 -0.692 1.00 65.06 177 LYS A C 1
ATOM 1462 O O . LYS A 1 177 ? 20.219 24.664 -1.750 1.00 65.06 177 LYS A O 1
ATOM 1467 N N . LYS A 1 178 ? 21.109 24.236 0.264 1.00 68.06 178 LYS A N 1
ATOM 1468 C CA . LYS A 1 178 ? 22.253 25.150 0.117 1.00 68.06 178 LYS A CA 1
ATOM 1469 C C . LYS A 1 178 ? 23.400 24.538 -0.693 1.00 68.06 178 LYS A C 1
ATOM 1471 O O . LYS A 1 178 ? 24.272 25.275 -1.138 1.00 68.06 178 LYS A O 1
ATOM 1476 N N . ILE A 1 179 ? 23.416 23.215 -0.858 1.00 67.69 179 ILE A N 1
ATOM 1477 C CA . ILE A 1 179 ? 24.541 22.461 -1.429 1.00 67.69 179 ILE A CA 1
ATOM 1478 C C . ILE A 1 179 ? 24.202 21.913 -2.829 1.00 67.69 179 ILE A C 1
ATOM 1480 O O . ILE A 1 179 ? 25.111 21.675 -3.625 1.00 67.69 179 ILE A O 1
ATOM 1484 N N . ASP A 1 180 ? 22.921 21.716 -3.158 1.00 70.12 180 ASP A N 1
ATOM 1485 C CA . ASP A 1 180 ? 22.540 20.974 -4.363 1.00 70.12 180 ASP A CA 1
ATOM 1486 C C . ASP A 1 180 ? 22.772 21.748 -5.681 1.00 70.12 180 ASP A C 1
ATOM 1488 O O . ASP A 1 180 ? 22.200 22.809 -5.937 1.00 70.12 180 ASP A O 1
ATOM 1492 N N . LYS A 1 181 ? 23.586 21.166 -6.572 1.00 54.34 181 LYS A N 1
ATOM 1493 C CA . LYS A 1 181 ? 23.838 21.652 -7.943 1.00 54.34 181 LYS A CA 1
ATOM 1494 C C . LYS A 1 181 ? 22.634 21.476 -8.874 1.00 54.34 181 LYS A C 1
ATOM 1496 O O . LYS A 1 181 ? 22.575 22.137 -9.908 1.00 54.34 181 LYS A O 1
ATOM 1501 N N . LEU A 1 182 ? 21.680 20.607 -8.530 1.00 56.69 182 LEU A N 1
ATOM 1502 C CA . LEU A 1 182 ? 20.418 20.434 -9.258 1.00 56.69 182 LEU A CA 1
ATOM 1503 C C . LEU A 1 182 ? 19.330 21.420 -8.806 1.00 56.69 182 LEU A C 1
ATOM 1505 O O . LEU A 1 182 ? 18.198 21.327 -9.291 1.00 56.69 182 LEU A O 1
ATOM 1509 N N . ALA A 1 183 ? 19.677 22.403 -7.963 1.00 52.09 183 ALA A N 1
ATOM 1510 C CA . ALA A 1 183 ? 18.778 23.443 -7.469 1.00 52.09 183 ALA A CA 1
ATOM 1511 C C . ALA A 1 183 ? 17.851 24.053 -8.537 1.00 52.09 183 ALA A C 1
ATOM 1513 O O . ALA A 1 183 ? 16.694 24.275 -8.216 1.00 52.09 183 ALA A O 1
ATOM 1514 N N . PRO A 1 184 ? 18.237 24.290 -9.807 1.00 48.41 184 PRO A N 1
ATOM 1515 C CA . PRO A 1 184 ? 17.297 24.820 -10.802 1.00 48.41 184 PRO A CA 1
ATOM 1516 C C . PRO A 1 184 ? 16.135 23.865 -11.132 1.00 48.41 184 PRO A C 1
ATOM 1518 O O . PRO A 1 184 ? 14.983 24.295 -11.222 1.00 48.41 184 PRO A O 1
ATOM 1521 N N . ILE A 1 185 ? 16.413 22.563 -11.268 1.00 53.50 185 ILE A N 1
ATOM 1522 C CA . ILE A 1 185 ? 15.401 21.527 -11.542 1.00 53.50 185 ILE A CA 1
ATOM 1523 C C . ILE A 1 185 ? 14.621 21.206 -10.263 1.00 53.50 185 ILE A C 1
ATOM 1525 O O . ILE A 1 185 ? 13.403 21.022 -10.314 1.00 53.50 185 ILE A O 1
ATOM 1529 N N . GLU A 1 186 ? 15.291 21.202 -9.109 1.00 57.19 186 GLU A N 1
ATOM 1530 C CA . GLU A 1 186 ? 14.641 21.082 -7.804 1.00 57.19 186 GLU A CA 1
ATOM 1531 C C . GLU A 1 186 ? 13.725 22.281 -7.528 1.00 57.19 186 GLU A C 1
ATOM 1533 O O . GLU A 1 186 ? 12.624 22.088 -7.028 1.00 57.19 186 GLU A O 1
ATOM 1538 N N . ASN A 1 187 ? 14.111 23.502 -7.904 1.00 54.78 187 ASN A N 1
ATOM 1539 C CA . ASN A 1 187 ? 13.316 24.721 -7.749 1.00 54.78 187 ASN A CA 1
ATOM 1540 C C . ASN A 1 187 ? 12.101 24.692 -8.664 1.00 54.78 187 ASN A C 1
ATOM 1542 O O . ASN A 1 187 ? 10.993 24.896 -8.180 1.00 54.78 187 ASN A O 1
ATOM 1546 N N . PHE A 1 188 ? 12.268 24.365 -9.951 1.00 58.41 188 PHE A N 1
ATOM 1547 C CA . PHE A 1 188 ? 11.128 24.172 -10.849 1.00 58.41 188 PHE A CA 1
ATOM 1548 C C . PHE A 1 188 ? 10.187 23.098 -10.307 1.00 58.41 188 PHE A C 1
ATOM 1550 O O . PHE A 1 188 ? 8.986 23.336 -10.179 1.00 58.41 188 PHE A O 1
ATOM 1557 N N . SER A 1 189 ? 10.725 21.937 -9.929 1.00 53.97 189 SER A N 1
ATOM 1558 C CA . SER A 1 189 ? 9.900 20.845 -9.435 1.00 53.97 189 SER A CA 1
ATOM 1559 C C . SER A 1 189 ? 9.268 21.157 -8.083 1.00 53.97 189 SER A C 1
ATOM 1561 O O . SER A 1 189 ? 8.117 20.802 -7.865 1.00 53.97 189 SER A O 1
ATOM 1563 N N . THR A 1 190 ? 9.946 21.884 -7.197 1.00 56.59 190 THR A N 1
ATOM 1564 C CA . THR A 1 190 ? 9.407 22.348 -5.913 1.00 56.59 190 THR A CA 1
ATOM 1565 C C . THR A 1 190 ? 8.324 23.395 -6.130 1.00 56.59 190 THR A C 1
ATOM 1567 O O . THR A 1 190 ? 7.258 23.267 -5.543 1.00 56.59 190 THR A O 1
ATOM 1570 N N . SER A 1 191 ? 8.533 24.386 -6.997 1.00 53.22 191 SER A N 1
ATOM 1571 C CA . SER A 1 191 ? 7.533 25.406 -7.335 1.00 53.22 191 SER A CA 1
ATOM 1572 C C . SER A 1 191 ? 6.319 24.804 -8.046 1.00 53.22 191 SER A C 1
ATOM 1574 O O . SER A 1 191 ? 5.184 25.175 -7.755 1.00 53.22 191 SER A O 1
ATOM 1576 N N . PHE A 1 192 ? 6.527 23.830 -8.931 1.00 54.59 192 PHE A N 1
ATOM 1577 C CA . PHE A 1 192 ? 5.455 23.059 -9.560 1.00 54.59 192 PHE A CA 1
ATOM 1578 C C . PHE A 1 192 ? 4.708 22.195 -8.527 1.00 54.59 192 PHE A C 1
ATOM 1580 O O . PHE A 1 192 ? 3.483 22.234 -8.434 1.00 54.59 192 PHE A O 1
ATOM 1587 N N . SER A 1 193 ? 5.451 21.505 -7.663 1.00 48.41 193 SER A N 1
ATOM 1588 C CA . SER A 1 193 ? 4.952 20.687 -6.551 1.00 48.41 193 SER A CA 1
ATOM 1589 C C . SER A 1 193 ? 4.295 21.482 -5.419 1.00 48.41 193 SER A C 1
ATOM 1591 O O . SER A 1 193 ? 3.595 20.892 -4.605 1.00 48.41 193 SER A O 1
ATOM 1593 N N . GLN A 1 194 ? 4.552 22.787 -5.306 1.00 53.94 194 GLN A N 1
ATOM 1594 C CA . GLN A 1 194 ? 3.885 23.697 -4.366 1.00 53.94 194 GLN A CA 1
ATOM 1595 C C . GLN A 1 194 ? 2.555 24.192 -4.933 1.00 53.94 194 GLN A C 1
ATOM 1597 O O . GLN A 1 194 ? 1.590 24.338 -4.187 1.00 53.94 194 GLN A O 1
ATOM 1602 N N . LYS A 1 195 ? 2.493 24.418 -6.253 1.00 51.34 195 LYS A N 1
ATOM 1603 C CA . LYS A 1 195 ? 1.253 24.770 -6.963 1.00 51.34 195 LYS A CA 1
ATOM 1604 C C . LYS A 1 195 ? 0.252 23.609 -6.975 1.00 51.34 195 LYS A C 1
ATOM 1606 O O . LYS A 1 195 ? -0.953 23.840 -6.953 1.00 51.34 195 LYS A O 1
ATOM 1611 N N . ILE A 1 196 ? 0.735 22.368 -6.954 1.00 48.62 196 ILE A N 1
ATOM 1612 C CA . ILE A 1 196 ? -0.079 21.165 -6.748 1.00 48.62 196 ILE A CA 1
ATOM 1613 C C . ILE A 1 196 ? -0.111 20.875 -5.242 1.00 48.62 196 ILE A C 1
ATOM 1615 O O . ILE A 1 196 ? 0.910 20.514 -4.673 1.00 48.62 196 ILE A O 1
ATOM 1619 N N . GLN A 1 197 ? -1.253 21.017 -4.562 1.00 44.41 197 GLN A N 1
ATOM 1620 C CA . GLN A 1 197 ? -1.366 20.693 -3.130 1.00 44.41 197 GLN A CA 1
ATOM 1621 C C . GLN A 1 197 ? -0.941 19.231 -2.856 1.00 44.41 197 GLN A C 1
ATOM 1623 O O . GLN A 1 197 ? -1.741 18.312 -3.007 1.00 44.41 197 GLN A O 1
ATOM 1628 N N . GLY A 1 198 ? 0.319 18.997 -2.466 1.00 53.50 198 GLY A N 1
ATOM 1629 C CA . GLY A 1 198 ? 0.828 17.659 -2.129 1.00 53.50 198 GLY A CA 1
ATOM 1630 C C . GLY A 1 198 ? 2.047 17.165 -2.911 1.00 53.50 198 GLY A C 1
ATOM 1631 O O . GLY A 1 198 ? 2.129 15.967 -3.174 1.00 53.50 198 GLY A O 1
ATOM 1632 N N . GLY A 1 199 ? 3.011 18.032 -3.235 1.00 60.12 199 GLY A N 1
ATOM 1633 C CA . GLY A 1 199 ? 4.268 17.690 -3.918 1.00 60.12 199 GLY A CA 1
ATOM 1634 C C . GLY A 1 199 ? 4.869 16.308 -3.634 1.00 60.12 199 GLY A C 1
ATOM 1635 O O . GLY A 1 199 ? 5.127 15.548 -4.561 1.00 60.12 199 GLY A O 1
ATOM 1636 N N . GLY A 1 200 ? 5.035 15.934 -2.360 1.00 67.38 200 GLY A N 1
ATOM 1637 C CA . GLY A 1 200 ? 5.606 14.630 -1.991 1.00 67.38 200 GLY A CA 1
ATOM 1638 C C . GLY A 1 200 ? 4.765 13.427 -2.440 1.00 67.38 200 GLY A C 1
ATOM 1639 O O . GLY A 1 200 ? 5.309 12.411 -2.858 1.00 67.38 200 GLY A O 1
ATOM 1640 N N . LEU A 1 201 ? 3.437 13.545 -2.417 1.00 74.00 201 LEU A N 1
ATOM 1641 C CA . LEU A 1 201 ? 2.539 12.477 -2.852 1.00 74.00 201 LEU A CA 1
ATOM 1642 C C . LEU A 1 201 ? 2.507 12.356 -4.383 1.00 74.00 201 LEU A C 1
ATOM 1644 O O . LEU A 1 201 ? 2.465 11.247 -4.910 1.00 74.00 201 LEU A O 1
ATOM 1648 N N . TRP A 1 202 ? 2.568 13.478 -5.104 1.00 77.31 202 TRP A N 1
ATOM 1649 C CA . TRP A 1 202 ? 2.708 13.458 -6.563 1.00 77.31 202 TRP A CA 1
ATOM 1650 C C . TRP A 1 202 ? 4.011 12.771 -6.982 1.00 77.31 202 TRP A C 1
ATOM 1652 O O . TRP A 1 202 ? 3.990 11.865 -7.815 1.00 77.31 202 TRP A O 1
ATOM 1662 N N . TRP A 1 203 ? 5.124 13.137 -6.339 1.00 73.31 203 TRP A N 1
ATOM 1663 C CA . TRP A 1 203 ? 6.418 12.492 -6.550 1.00 73.31 203 TRP A CA 1
ATOM 1664 C C . TRP A 1 203 ? 6.361 10.987 -6.298 1.00 73.31 203 TRP A C 1
ATOM 1666 O O . TRP A 1 203 ? 6.857 10.210 -7.111 1.00 73.31 203 TRP A O 1
ATOM 1676 N N . PHE A 1 204 ? 5.689 10.568 -5.229 1.00 80.38 204 PHE A N 1
ATOM 1677 C CA . PHE A 1 204 ? 5.492 9.157 -4.925 1.00 80.38 204 PHE A CA 1
ATOM 1678 C C . PHE A 1 204 ? 4.741 8.403 -6.022 1.00 80.38 204 PHE A C 1
ATOM 1680 O O . PHE A 1 204 ? 5.200 7.354 -6.471 1.00 80.38 204 PHE A O 1
ATOM 1687 N N . TYR A 1 205 ? 3.615 8.940 -6.500 1.00 83.75 205 TYR A N 1
ATOM 1688 C CA . TYR A 1 205 ? 2.874 8.323 -7.600 1.00 83.75 205 TYR A CA 1
ATOM 1689 C C . TYR A 1 205 ? 3.704 8.252 -8.884 1.00 83.75 205 TYR A C 1
ATOM 1691 O O . TYR A 1 205 ? 3.660 7.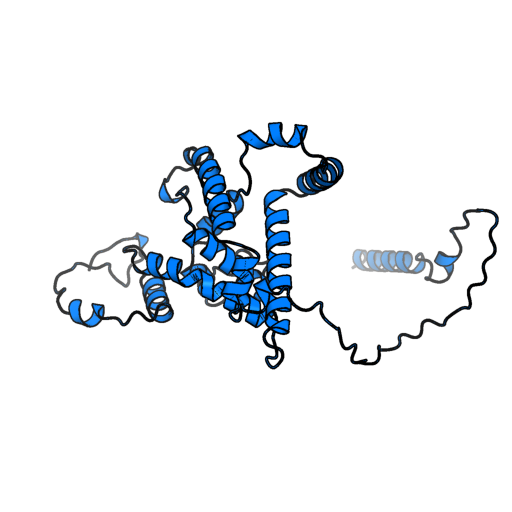241 -9.588 1.00 83.75 205 TYR A O 1
ATOM 1699 N N . SER A 1 206 ? 4.485 9.291 -9.181 1.00 82.69 206 SER A N 1
ATOM 1700 C CA . SER A 1 206 ? 5.399 9.307 -10.325 1.00 82.69 206 SER A CA 1
ATOM 1701 C C . SER A 1 206 ? 6.466 8.214 -10.208 1.00 82.69 206 SER A C 1
ATOM 1703 O O . SER A 1 206 ? 6.637 7.437 -11.148 1.00 82.69 206 SER A O 1
ATOM 1705 N N . ILE A 1 207 ? 7.116 8.082 -9.047 1.00 83.81 207 ILE A N 1
ATOM 1706 C CA . ILE A 1 207 ? 8.112 7.031 -8.781 1.00 83.81 207 ILE A CA 1
ATOM 1707 C C . ILE A 1 207 ? 7.482 5.640 -8.913 1.00 83.81 207 ILE A C 1
ATOM 1709 O O . ILE A 1 207 ? 8.037 4.783 -9.599 1.00 83.81 207 ILE A O 1
ATOM 1713 N N . LEU A 1 208 ? 6.296 5.419 -8.337 1.00 87.50 208 LEU A N 1
ATOM 1714 C CA . LEU A 1 208 ? 5.591 4.138 -8.439 1.00 87.50 208 LEU A CA 1
ATOM 1715 C C . LEU A 1 208 ? 5.237 3.772 -9.882 1.00 87.50 208 LEU A C 1
ATOM 1717 O O . LEU A 1 208 ? 5.382 2.615 -10.283 1.00 87.50 208 LEU A O 1
ATOM 1721 N N . ASN A 1 209 ? 4.806 4.748 -10.680 1.00 87.25 209 ASN A N 1
ATOM 1722 C CA . ASN A 1 209 ? 4.505 4.533 -12.091 1.00 87.25 209 ASN A CA 1
ATOM 1723 C C . ASN A 1 209 ? 5.760 4.163 -12.889 1.00 87.25 209 ASN A C 1
ATOM 1725 O O . ASN A 1 209 ? 5.716 3.224 -13.687 1.00 87.25 209 ASN A O 1
ATOM 1729 N N . VAL A 1 210 ? 6.871 4.868 -12.658 1.00 87.50 210 VAL A N 1
ATOM 1730 C CA . VAL A 1 210 ? 8.156 4.604 -13.320 1.00 87.50 210 VAL A CA 1
ATOM 1731 C C . VAL A 1 210 ? 8.698 3.232 -12.918 1.00 87.50 210 VAL A C 1
ATOM 1733 O O . VAL A 1 210 ? 9.010 2.429 -13.795 1.00 87.50 210 VAL A O 1
ATOM 1736 N N . ALA A 1 211 ? 8.731 2.908 -11.623 1.00 89.25 211 ALA A N 1
ATOM 1737 C CA . ALA A 1 211 ? 9.165 1.601 -11.126 1.00 89.25 211 ALA A CA 1
ATOM 1738 C C . ALA A 1 211 ? 8.290 0.457 -11.671 1.00 89.25 211 ALA A C 1
ATOM 1740 O O . ALA A 1 211 ? 8.800 -0.580 -12.101 1.00 89.25 211 ALA A O 1
ATOM 1741 N N . GLY A 1 212 ? 6.968 0.650 -11.732 1.00 88.88 212 GLY A N 1
ATOM 1742 C CA . GLY A 1 212 ? 6.038 -0.332 -12.293 1.00 88.88 212 GLY A CA 1
ATOM 1743 C C . GLY A 1 212 ? 6.245 -0.585 -13.793 1.00 88.88 212 GLY A C 1
ATOM 1744 O O . GLY A 1 212 ? 6.177 -1.727 -14.239 1.00 88.88 212 GLY A O 1
ATOM 1745 N N . ILE A 1 213 ? 6.527 0.458 -14.581 1.00 89.38 213 ILE A N 1
ATOM 1746 C CA . ILE A 1 213 ? 6.813 0.324 -16.020 1.00 89.38 213 ILE A CA 1
ATOM 1747 C C . ILE A 1 213 ? 8.186 -0.301 -16.248 1.00 89.38 213 ILE A C 1
ATOM 1749 O O . ILE A 1 213 ? 8.309 -1.236 -17.035 1.00 89.38 213 ILE A O 1
ATOM 1753 N N . ASN A 1 214 ? 9.207 0.189 -15.550 1.00 89.94 214 ASN A N 1
ATOM 1754 C CA . ASN A 1 214 ? 10.571 -0.290 -15.730 1.00 89.94 214 ASN A CA 1
ATOM 1755 C C . ASN A 1 214 ? 10.699 -1.759 -15.321 1.00 89.94 214 ASN A C 1
ATOM 1757 O O . ASN A 1 214 ? 11.308 -2.543 -16.047 1.00 89.94 214 ASN A O 1
ATOM 1761 N N . SER A 1 215 ? 10.060 -2.157 -14.218 1.00 91.31 215 SER A N 1
ATOM 1762 C CA . SER A 1 215 ? 10.028 -3.563 -13.809 1.00 91.31 215 SER A CA 1
ATOM 1763 C C . SER A 1 215 ? 9.313 -4.448 -14.833 1.00 91.31 215 SER A C 1
ATOM 1765 O O . SER A 1 215 ? 9.819 -5.517 -15.157 1.00 91.31 215 SER A O 1
ATOM 1767 N N . LEU A 1 216 ? 8.209 -3.981 -15.426 1.00 90.38 216 LEU A N 1
ATOM 1768 C CA . LEU A 1 216 ? 7.513 -4.695 -16.500 1.00 90.38 216 LEU A CA 1
ATOM 1769 C C . LEU A 1 216 ? 8.404 -4.901 -17.739 1.00 90.38 216 LEU A C 1
ATOM 1771 O O . LEU A 1 216 ? 8.435 -5.998 -18.295 1.00 90.38 216 LEU A O 1
ATOM 1775 N N . VAL A 1 217 ? 9.136 -3.866 -18.166 1.00 88.94 217 VAL A N 1
ATOM 1776 C CA . VAL A 1 217 ? 10.048 -3.944 -19.323 1.00 88.94 217 VAL A CA 1
ATOM 1777 C C . VAL A 1 217 ? 11.180 -4.938 -19.063 1.00 88.94 217 VAL A C 1
ATOM 1779 O O . VAL A 1 217 ? 11.500 -5.754 -19.930 1.00 88.94 217 VAL A O 1
ATOM 1782 N N . VAL A 1 218 ? 11.762 -4.909 -17.860 1.00 88.81 218 VAL A N 1
ATOM 1783 C CA . VAL A 1 218 ? 12.798 -5.868 -17.452 1.00 88.81 218 VAL A CA 1
ATOM 1784 C C . VAL A 1 218 ? 12.232 -7.289 -17.409 1.00 88.81 218 VAL A C 1
ATOM 1786 O O . VAL A 1 218 ? 12.835 -8.194 -17.980 1.00 88.81 218 VAL A O 1
ATOM 1789 N N . TYR A 1 219 ? 11.051 -7.486 -16.819 1.00 89.31 219 TYR A N 1
ATOM 1790 C CA . TYR A 1 219 ? 10.409 -8.799 -16.746 1.00 89.31 219 TYR A CA 1
ATOM 1791 C C . TYR A 1 219 ? 10.125 -9.385 -18.134 1.00 89.31 219 TYR A C 1
ATOM 1793 O O . TYR A 1 219 ? 10.396 -10.565 -18.353 1.00 89.31 219 TYR A O 1
ATOM 1801 N N . GLY A 1 220 ? 9.659 -8.568 -19.086 1.00 87.38 220 GLY A N 1
ATOM 1802 C CA . GLY A 1 220 ? 9.458 -8.993 -20.476 1.00 87.38 220 GLY A CA 1
ATOM 1803 C C . GLY A 1 220 ? 10.743 -9.287 -21.231 1.00 87.38 220 GLY A C 1
ATOM 1804 O O . GLY A 1 220 ? 10.792 -10.242 -21.999 1.00 87.38 220 GLY A O 1
ATOM 1805 N N . SER A 1 221 ? 11.808 -8.538 -20.954 1.00 86.75 221 SER A N 1
ATOM 1806 C CA . SER A 1 221 ? 13.127 -8.815 -21.533 1.00 86.75 221 SER A CA 1
ATOM 1807 C C . SER A 1 221 ? 13.709 -10.137 -21.020 1.00 86.75 221 SER A C 1
ATOM 1809 O O . SER A 1 221 ? 14.340 -10.870 -21.776 1.00 86.75 221 SER A O 1
ATOM 1811 N N . ASN A 1 222 ? 13.477 -10.461 -19.745 1.00 86.75 222 ASN A N 1
ATOM 1812 C CA . ASN A 1 222 ? 13.986 -11.682 -19.119 1.00 86.75 222 ASN A CA 1
ATOM 1813 C C . ASN A 1 222 ? 13.111 -12.917 -19.396 1.00 86.75 222 ASN A C 1
ATOM 1815 O O . ASN A 1 222 ? 13.593 -14.042 -19.276 1.00 86.75 222 ASN A O 1
ATOM 1819 N N . ASN A 1 223 ? 11.841 -12.723 -19.768 1.00 85.12 223 ASN A N 1
ATOM 1820 C CA . ASN A 1 223 ? 10.877 -13.789 -20.051 1.00 85.12 223 ASN A CA 1
ATOM 1821 C C . ASN A 1 223 ? 10.232 -13.594 -21.438 1.00 85.12 223 ASN A C 1
ATOM 1823 O O . ASN A 1 223 ? 9.023 -13.374 -21.524 1.00 85.12 223 ASN A O 1
ATOM 1827 N N . PRO A 1 224 ? 11.005 -13.701 -22.537 1.00 81.19 224 PRO A N 1
ATOM 1828 C CA . PRO A 1 224 ? 10.548 -13.322 -23.880 1.00 81.19 224 PRO A CA 1
ATOM 1829 C C . PRO A 1 224 ? 9.409 -14.195 -24.432 1.00 81.19 224 PRO A C 1
ATOM 1831 O O . PRO A 1 224 ? 8.720 -13.794 -25.363 1.00 81.19 224 PRO A O 1
ATOM 1834 N N . ILE A 1 225 ? 9.203 -15.388 -23.867 1.00 82.62 225 ILE A N 1
ATOM 1835 C CA . ILE A 1 225 ? 8.142 -16.325 -24.271 1.00 82.62 225 ILE A CA 1
ATOM 1836 C C . ILE A 1 225 ? 6.792 -15.940 -23.641 1.00 82.62 225 ILE A C 1
ATOM 1838 O O . ILE A 1 225 ? 5.730 -16.280 -24.161 1.00 82.62 225 ILE A O 1
ATOM 1842 N N . VAL A 1 226 ? 6.811 -15.235 -22.507 1.00 82.69 226 VAL A N 1
ATOM 1843 C CA . VAL A 1 226 ? 5.602 -14.928 -21.742 1.00 82.69 226 VAL A CA 1
ATOM 1844 C C . VAL A 1 226 ? 4.923 -13.698 -22.337 1.00 82.69 226 VAL A C 1
ATOM 1846 O O . VAL A 1 226 ? 5.515 -12.625 -22.420 1.00 82.69 226 VAL A O 1
ATOM 1849 N N . ASN A 1 227 ? 3.646 -13.825 -22.702 1.00 84.12 227 ASN A N 1
ATOM 1850 C CA . ASN A 1 227 ? 2.830 -12.668 -23.062 1.00 84.12 227 ASN A CA 1
ATOM 1851 C C . ASN A 1 227 ? 2.373 -11.940 -21.790 1.00 84.12 227 ASN A C 1
ATOM 1853 O O . ASN A 1 227 ? 1.553 -12.454 -21.025 1.00 84.12 227 ASN A O 1
ATOM 1857 N N . ILE A 1 228 ? 2.910 -10.745 -21.553 1.00 85.50 228 ILE A N 1
ATOM 1858 C CA . ILE A 1 228 ? 2.713 -10.036 -20.289 1.00 85.50 228 ILE A CA 1
ATOM 1859 C C . ILE A 1 228 ? 1.636 -8.969 -20.428 1.00 85.50 228 ILE A C 1
ATOM 1861 O O . ILE A 1 228 ? 1.801 -7.944 -21.088 1.00 85.50 228 ILE A O 1
ATOM 1865 N N . ILE A 1 229 ? 0.545 -9.159 -19.691 1.00 88.19 229 ILE A N 1
ATOM 1866 C CA . ILE A 1 229 ? -0.500 -8.149 -19.553 1.00 88.19 229 ILE A CA 1
ATOM 1867 C C . ILE A 1 229 ? -0.136 -7.233 -18.383 1.00 88.19 229 ILE A C 1
ATOM 1869 O O . ILE A 1 229 ? -0.167 -7.658 -17.228 1.00 88.19 229 ILE A O 1
ATOM 1873 N N . ARG A 1 230 ? 0.122 -5.945 -18.661 1.00 87.62 230 ARG A N 1
ATOM 1874 C CA . ARG A 1 230 ? 0.469 -4.926 -17.644 1.00 87.62 230 ARG A CA 1
ATOM 1875 C C . ARG A 1 230 ? -0.442 -4.967 -16.416 1.00 87.62 230 ARG A C 1
ATOM 1877 O O . ARG A 1 230 ? 0.034 -4.892 -15.289 1.00 87.62 230 ARG A O 1
ATOM 1884 N N . ARG A 1 231 ? -1.756 -5.065 -16.638 1.00 88.19 231 ARG A N 1
ATOM 1885 C CA . ARG A 1 231 ? -2.754 -5.108 -15.562 1.00 88.19 231 ARG A CA 1
ATOM 1886 C C . ARG A 1 231 ? -2.510 -6.288 -14.617 1.00 88.19 231 ARG A C 1
ATOM 1888 O O . ARG A 1 231 ? -2.507 -6.097 -13.408 1.00 88.19 231 ARG A O 1
ATOM 1895 N N . SER A 1 232 ? -2.301 -7.480 -15.178 1.00 89.62 232 SER A N 1
ATOM 1896 C CA . SER A 1 232 ? -2.031 -8.693 -14.404 1.00 89.62 232 SER A CA 1
ATOM 1897 C C . SER A 1 232 ? -0.687 -8.601 -13.691 1.00 89.62 232 SER A C 1
ATOM 1899 O O . SER A 1 232 ? -0.595 -8.959 -12.528 1.00 89.62 232 SER A O 1
ATOM 1901 N N . TYR A 1 233 ? 0.334 -8.068 -14.363 1.00 91.50 233 TYR A N 1
ATOM 1902 C CA . TYR A 1 233 ? 1.672 -7.913 -13.800 1.00 91.50 233 TYR A CA 1
ATOM 1903 C C . TYR A 1 233 ? 1.685 -7.019 -12.550 1.00 91.50 233 TYR A C 1
ATOM 1905 O O . TYR A 1 233 ? 2.152 -7.437 -11.493 1.00 91.50 233 TYR A O 1
ATOM 1913 N N . LEU A 1 234 ? 1.103 -5.816 -12.641 1.00 90.69 234 LEU A N 1
ATOM 1914 C CA . LEU A 1 234 ? 1.029 -4.884 -11.507 1.00 90.69 234 LEU A CA 1
ATOM 1915 C C . LEU A 1 234 ? 0.172 -5.436 -10.364 1.00 90.69 234 LEU A C 1
ATOM 1917 O O . LEU A 1 234 ? 0.496 -5.230 -9.196 1.00 90.69 234 LEU A O 1
ATOM 1921 N N . ARG A 1 235 ? -0.905 -6.159 -10.696 1.00 90.94 235 ARG A N 1
ATOM 1922 C CA . ARG A 1 235 ? -1.743 -6.819 -9.694 1.00 90.94 235 ARG A CA 1
ATOM 1923 C C . ARG A 1 235 ? -0.977 -7.933 -8.980 1.00 90.94 235 ARG A C 1
ATOM 1925 O O . ARG A 1 235 ? -1.051 -8.004 -7.765 1.00 90.94 235 ARG A O 1
ATOM 1932 N N . ASN A 1 236 ? -0.191 -8.741 -9.685 1.00 91.31 236 ASN A N 1
ATOM 1933 C CA . ASN A 1 236 ? 0.600 -9.799 -9.053 1.00 91.31 236 ASN A CA 1
ATOM 1934 C C . ASN A 1 236 ? 1.621 -9.221 -8.061 1.00 91.31 236 ASN A C 1
ATOM 1936 O O . ASN A 1 236 ? 1.630 -9.633 -6.908 1.00 91.31 236 ASN A O 1
ATOM 1940 N N . ILE A 1 237 ? 2.367 -8.177 -8.448 1.00 91.75 237 IL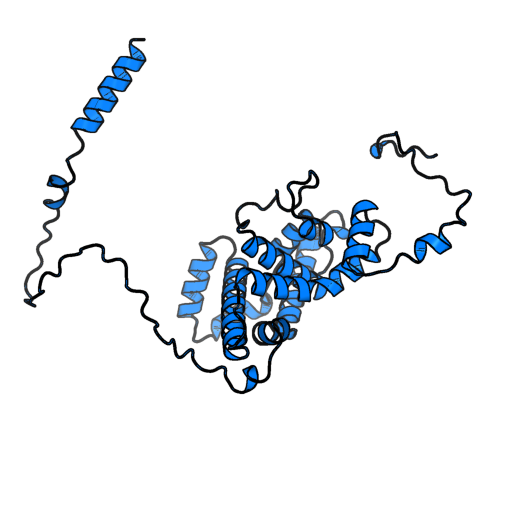E A N 1
ATOM 1941 C CA . ILE A 1 237 ? 3.300 -7.485 -7.534 1.00 91.75 237 ILE A CA 1
ATOM 1942 C C . ILE A 1 237 ? 2.581 -6.989 -6.275 1.00 91.75 237 ILE A C 1
ATOM 1944 O O . ILE A 1 237 ? 3.063 -7.174 -5.160 1.00 91.75 237 ILE A O 1
ATOM 1948 N N . ALA A 1 238 ? 1.419 -6.356 -6.444 1.00 89.19 238 ALA A N 1
ATOM 1949 C CA . ALA A 1 238 ? 0.637 -5.849 -5.325 1.00 89.19 238 ALA A CA 1
ATOM 1950 C C . ALA A 1 238 ? 0.251 -6.976 -4.346 1.00 89.19 238 ALA A C 1
ATOM 1952 O O . ALA A 1 238 ? 0.416 -6.835 -3.133 1.00 89.19 238 ALA A O 1
ATOM 1953 N N . TYR A 1 239 ? -0.208 -8.110 -4.876 1.00 90.00 239 TYR A N 1
ATOM 1954 C CA . TYR A 1 239 ? -0.669 -9.249 -4.083 1.00 90.00 239 TYR A CA 1
ATOM 1955 C C . TYR A 1 239 ? 0.488 -10.047 -3.464 1.00 90.00 239 TYR A C 1
ATOM 1957 O O . TYR A 1 239 ? 0.279 -10.675 -2.430 1.00 90.00 239 TYR A O 1
ATOM 1965 N N . ASP A 1 240 ? 1.702 -9.957 -4.010 1.00 91.44 240 ASP A N 1
ATOM 1966 C CA . ASP A 1 240 ? 2.911 -10.540 -3.413 1.00 91.44 240 ASP A CA 1
ATOM 1967 C C . ASP A 1 240 ? 3.415 -9.732 -2.198 1.00 91.44 240 ASP A C 1
ATOM 1969 O O . ASP A 1 240 ? 4.016 -10.287 -1.278 1.00 91.44 240 ASP A O 1
ATOM 1973 N N . LEU A 1 241 ? 3.135 -8.422 -2.143 1.00 89.94 241 LEU A N 1
ATOM 1974 C CA . LEU A 1 241 ? 3.574 -7.524 -1.060 1.00 89.94 241 LEU A CA 1
ATOM 1975 C C . LEU A 1 241 ? 2.699 -7.599 0.205 1.00 89.94 241 LEU A C 1
ATOM 1977 O O . LEU A 1 241 ?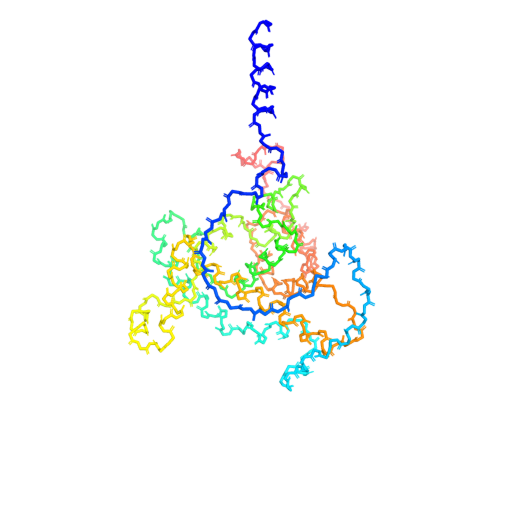 3.160 -7.322 1.316 1.00 89.94 241 LEU A O 1
ATOM 1981 N N . ILE A 1 242 ? 1.421 -7.943 0.055 1.00 92.19 242 ILE A N 1
ATOM 1982 C CA . ILE A 1 242 ? 0.415 -7.858 1.121 1.00 92.19 242 ILE A CA 1
ATOM 1983 C C . ILE A 1 242 ? 0.356 -9.012 2.152 1.00 92.19 242 ILE A C 1
ATOM 1985 O O . ILE A 1 242 ? -0.086 -8.744 3.280 1.00 92.19 242 ILE A O 1
ATOM 1989 N N . PRO A 1 243 ? 0.766 -10.272 1.869 1.00 91.50 243 PRO A N 1
ATOM 1990 C CA . PRO A 1 243 ? 0.494 -11.407 2.755 1.00 91.50 243 PRO A CA 1
ATOM 1991 C C . PRO A 1 243 ? 0.964 -11.230 4.209 1.00 91.50 243 PRO A C 1
ATOM 1993 O O . PRO A 1 243 ? 0.195 -11.578 5.113 1.00 91.50 243 PRO A O 1
ATOM 1996 N N . PRO A 1 244 ? 2.150 -10.645 4.497 1.00 91.94 244 PRO A N 1
ATOM 1997 C CA . PRO A 1 244 ? 2.586 -10.410 5.875 1.00 91.94 244 PRO A CA 1
ATOM 1998 C C . PRO A 1 244 ? 1.599 -9.552 6.679 1.00 91.94 244 PRO A C 1
ATOM 2000 O O . PRO A 1 244 ? 1.302 -9.847 7.837 1.00 91.94 244 PRO A O 1
ATOM 2003 N N . HIS A 1 245 ? 1.035 -8.512 6.059 1.00 93.75 245 HIS A N 1
ATOM 2004 C CA . HIS A 1 245 ? 0.073 -7.623 6.710 1.00 93.75 245 HIS A CA 1
ATOM 2005 C C . HIS A 1 245 ? -1.273 -8.309 6.962 1.00 93.75 245 HIS A C 1
ATOM 2007 O O . HIS A 1 245 ? -1.854 -8.149 8.040 1.00 93.75 245 HIS A O 1
ATOM 2013 N N . LEU A 1 246 ? -1.759 -9.112 6.007 1.00 91.50 246 LEU A N 1
ATOM 2014 C CA . LEU A 1 246 ? -3.005 -9.867 6.180 1.00 91.50 246 LEU A CA 1
ATOM 2015 C C . LEU A 1 246 ? -2.891 -10.881 7.325 1.00 91.50 246 LEU A C 1
ATOM 2017 O O . LEU A 1 246 ? -3.793 -10.945 8.159 1.00 91.50 246 LEU A O 1
ATOM 2021 N N . ARG A 1 247 ? -1.758 -11.587 7.442 1.00 90.81 247 ARG A N 1
ATOM 2022 C CA . ARG A 1 247 ? -1.490 -12.527 8.548 1.00 90.81 247 ARG A CA 1
ATOM 2023 C C . ARG A 1 247 ? -1.515 -11.843 9.917 1.00 90.81 247 ARG A C 1
ATOM 2025 O O . ARG A 1 247 ? -2.213 -12.309 10.817 1.00 90.81 247 ARG A O 1
ATOM 2032 N N . ILE A 1 248 ? -0.845 -10.693 10.058 1.00 90.56 248 ILE A N 1
ATOM 2033 C CA . ILE A 1 248 ? -0.879 -9.882 11.294 1.00 90.56 248 ILE A CA 1
ATOM 2034 C C . ILE A 1 248 ? -2.314 -9.463 11.627 1.00 90.56 248 ILE A C 1
ATOM 2036 O O . ILE A 1 248 ? -2.711 -9.401 12.792 1.00 90.56 248 ILE A O 1
ATOM 2040 N N . ARG A 1 249 ? -3.116 -9.151 10.607 1.00 90.69 249 ARG A N 1
ATOM 2041 C CA . ARG A 1 249 ? -4.505 -8.749 10.798 1.00 90.69 249 ARG A CA 1
ATOM 2042 C C . ARG A 1 249 ? -5.371 -9.921 11.253 1.00 90.69 249 ARG A C 1
ATOM 2044 O O . ARG A 1 249 ? -6.097 -9.738 12.221 1.00 90.69 249 ARG A O 1
ATOM 2051 N N . VAL A 1 250 ? -5.260 -11.108 10.649 1.00 89.69 250 VAL A N 1
ATOM 2052 C CA . VAL A 1 250 ? -6.023 -12.314 11.053 1.00 89.69 250 VAL A CA 1
ATOM 2053 C C . VAL A 1 250 ? -5.835 -12.629 12.538 1.00 89.69 250 VAL A C 1
ATOM 2055 O O . VAL A 1 250 ? -6.794 -13.006 13.217 1.00 89.69 250 VAL A O 1
ATOM 2058 N N . ALA A 1 251 ? -4.613 -12.441 13.042 1.00 87.75 251 ALA A N 1
ATOM 2059 C CA . ALA A 1 251 ? -4.246 -12.711 14.427 1.00 87.75 251 ALA A CA 1
ATOM 2060 C C . ALA A 1 251 ? -4.939 -11.790 15.449 1.00 87.75 251 ALA A C 1
ATOM 2062 O O . ALA A 1 251 ? -4.980 -12.111 16.631 1.00 87.75 251 ALA A O 1
ATOM 2063 N N . LYS A 1 252 ? -5.526 -10.661 15.029 1.00 86.69 252 LYS A N 1
ATOM 2064 C CA . LYS A 1 252 ? -6.217 -9.753 15.954 1.00 86.69 252 LYS A CA 1
ATOM 2065 C C . LYS A 1 252 ? -7.522 -10.363 16.477 1.00 86.69 252 LYS A C 1
ATOM 2067 O O . LYS A 1 252 ? -8.304 -10.981 15.745 1.00 86.69 252 LYS A O 1
ATOM 2072 N N . GLU A 1 253 ? -7.789 -10.119 17.754 1.00 79.25 253 GLU A N 1
ATOM 2073 C CA . GLU A 1 253 ? -8.981 -10.622 18.445 1.00 79.25 253 GLU A CA 1
ATOM 2074 C C . GLU A 1 253 ? -10.250 -9.885 17.999 1.00 79.25 253 GLU A C 1
ATOM 2076 O O . GLU A 1 253 ? -11.238 -10.509 17.619 1.00 79.25 253 GLU A O 1
ATOM 2081 N N . ASN A 1 254 ? -10.188 -8.554 17.925 1.00 84.06 254 ASN A N 1
ATOM 2082 C CA . ASN A 1 254 ? -11.355 -7.680 17.758 1.00 84.06 254 ASN A CA 1
ATOM 2083 C C . ASN A 1 254 ? -11.706 -7.350 16.292 1.00 84.06 254 ASN A C 1
ATOM 2085 O O . ASN A 1 254 ? -12.036 -6.208 15.964 1.00 84.06 254 ASN A O 1
ATOM 2089 N N . ILE A 1 255 ? -11.617 -8.328 15.386 1.00 86.06 255 ILE A N 1
ATOM 2090 C CA . ILE A 1 255 ? -12.019 -8.168 13.975 1.00 86.06 255 ILE A CA 1
ATOM 2091 C C . ILE A 1 255 ? -13.420 -8.745 13.758 1.00 86.06 255 ILE A C 1
ATOM 2093 O O . ILE A 1 255 ? -13.714 -9.818 14.285 1.00 86.06 255 ILE A O 1
ATOM 2097 N N . PRO A 1 256 ? -14.288 -8.093 12.955 1.00 87.31 256 PRO A N 1
ATOM 2098 C CA . PRO A 1 256 ? -15.593 -8.657 12.636 1.00 87.31 256 PRO A CA 1
ATOM 2099 C C . PRO A 1 256 ? -15.474 -10.062 12.029 1.00 87.31 256 PRO A C 1
ATOM 2101 O O . PRO A 1 256 ? -14.659 -10.293 11.135 1.00 87.31 256 PRO A O 1
ATOM 2104 N N . ARG A 1 257 ? -16.326 -10.988 12.484 1.00 84.19 257 ARG A N 1
ATOM 2105 C CA . ARG A 1 257 ? -16.263 -12.419 12.135 1.00 84.19 257 ARG A CA 1
ATOM 2106 C C . ARG A 1 257 ? -16.203 -12.677 10.626 1.00 84.19 257 ARG A C 1
ATOM 2108 O O . ARG A 1 257 ? -15.370 -13.455 10.182 1.00 84.19 257 ARG A O 1
ATOM 2115 N N . GLN A 1 258 ? -17.019 -11.973 9.840 1.00 86.25 258 GLN A N 1
ATOM 2116 C CA . GLN A 1 258 ? -17.035 -12.096 8.376 1.00 86.25 258 GLN A CA 1
ATOM 2117 C C . GLN A 1 258 ? -15.675 -11.759 7.744 1.00 86.25 258 GLN A C 1
ATOM 2119 O O . GLN A 1 258 ? -15.160 -12.529 6.940 1.00 86.25 258 GLN A O 1
ATOM 2124 N N . LEU A 1 259 ? -15.055 -10.647 8.156 1.00 87.62 259 LEU A N 1
ATOM 2125 C CA . LEU A 1 259 ? -13.721 -10.255 7.689 1.00 87.62 259 LEU A CA 1
ATOM 2126 C C . LEU A 1 259 ? -12.662 -11.277 8.119 1.00 87.62 259 LEU A C 1
ATOM 2128 O O . LEU A 1 259 ? -11.772 -11.596 7.340 1.00 87.62 259 LEU A O 1
ATOM 2132 N N . LYS A 1 260 ? -12.760 -11.805 9.345 1.00 88.69 260 LYS A N 1
ATOM 2133 C CA . LYS A 1 260 ? -11.813 -12.800 9.865 1.00 88.69 260 LYS A CA 1
ATOM 2134 C C . LYS A 1 260 ? -11.879 -14.120 9.090 1.00 88.69 260 LYS A C 1
ATOM 2136 O O . LYS A 1 260 ? -10.829 -14.666 8.774 1.00 88.69 260 LYS A O 1
ATOM 2141 N N . ASN A 1 261 ? -13.077 -14.585 8.734 1.00 88.44 261 ASN A N 1
ATOM 2142 C CA . ASN A 1 261 ? -13.264 -15.793 7.925 1.00 88.44 261 ASN A CA 1
ATOM 2143 C C . ASN A 1 261 ? -12.641 -15.635 6.532 1.00 88.44 261 ASN A C 1
ATOM 2145 O O . ASN A 1 261 ? -11.798 -16.436 6.140 1.00 88.44 261 ASN A O 1
ATOM 2149 N N . ARG A 1 262 ? -12.956 -14.537 5.837 1.00 89.75 262 ARG A N 1
ATOM 2150 C CA . ARG A 1 262 ? -12.395 -14.247 4.508 1.00 89.75 262 ARG A CA 1
ATOM 2151 C C . ARG A 1 262 ? -10.877 -14.092 4.527 1.00 89.75 262 ARG A C 1
ATOM 2153 O O . ARG A 1 262 ? -10.185 -14.592 3.647 1.00 89.75 262 ARG A O 1
ATOM 2160 N N . LEU A 1 263 ? -10.335 -13.459 5.567 1.00 88.25 263 LEU A N 1
ATOM 2161 C CA . LEU A 1 263 ? -8.889 -13.377 5.754 1.00 88.25 263 LEU A CA 1
ATOM 2162 C C . LEU A 1 263 ? -8.239 -14.757 5.969 1.00 88.25 263 LEU A C 1
ATOM 2164 O O . LEU A 1 263 ? -7.140 -14.974 5.464 1.00 88.25 263 LEU A O 1
ATOM 2168 N N . ARG A 1 264 ? -8.884 -15.683 6.696 1.00 87.88 264 ARG A N 1
ATOM 2169 C CA . ARG A 1 264 ? -8.375 -17.057 6.877 1.00 87.88 264 ARG A CA 1
ATOM 2170 C C . ARG A 1 264 ? -8.337 -17.824 5.563 1.00 87.88 264 ARG A C 1
ATOM 2172 O O . ARG A 1 264 ? -7.315 -18.440 5.277 1.00 87.88 264 ARG A O 1
ATOM 2179 N N . GLU A 1 265 ? -9.404 -17.724 4.773 1.00 88.19 265 GLU A N 1
ATOM 2180 C CA . GLU A 1 265 ? -9.493 -18.328 3.439 1.00 88.19 265 GLU A CA 1
ATOM 2181 C C . GLU A 1 265 ? -8.353 -17.833 2.540 1.00 88.19 265 GLU A C 1
ATOM 2183 O O . GLU A 1 265 ? -7.606 -18.637 1.991 1.00 88.19 265 GLU A O 1
ATOM 2188 N N . ILE A 1 266 ? -8.145 -16.514 2.469 1.00 86.62 266 ILE A N 1
ATOM 2189 C CA . ILE A 1 266 ? -7.085 -15.909 1.645 1.00 86.62 266 ILE A CA 1
ATOM 2190 C C . ILE A 1 266 ? -5.684 -16.267 2.152 1.00 86.62 266 ILE A C 1
ATOM 2192 O O . ILE A 1 266 ? -4.772 -16.466 1.355 1.00 86.62 266 ILE A O 1
ATOM 2196 N N . CYS A 1 267 ? -5.488 -16.356 3.469 1.00 85.69 267 CYS A N 1
ATOM 2197 C CA . CYS A 1 267 ? -4.192 -16.729 4.040 1.00 85.69 267 CYS A CA 1
ATOM 2198 C C . CYS A 1 267 ? -3.923 -18.243 3.999 1.00 85.69 267 CYS A C 1
ATOM 2200 O O . CYS A 1 267 ? -2.843 -18.652 4.427 1.00 85.69 267 CYS A O 1
ATOM 2202 N N . GLY A 1 268 ? -4.877 -19.064 3.540 1.00 82.69 268 GLY A N 1
ATOM 2203 C CA . GLY A 1 268 ? -4.760 -20.525 3.530 1.00 82.69 268 GLY A CA 1
ATOM 2204 C C . GLY A 1 268 ? -4.664 -21.140 4.929 1.00 82.69 268 GLY A C 1
ATOM 2205 O O . GLY A 1 268 ? -4.105 -22.222 5.094 1.00 82.69 268 GLY A O 1
ATOM 2206 N N . ILE A 1 269 ? -5.166 -20.446 5.957 1.00 78.50 269 ILE A N 1
ATOM 2207 C CA . ILE A 1 269 ? -5.121 -20.925 7.341 1.00 78.50 269 ILE A CA 1
ATOM 2208 C C . ILE A 1 269 ? -6.298 -21.881 7.533 1.00 78.50 269 ILE A C 1
ATOM 2210 O O . ILE A 1 269 ? -7.447 -21.445 7.614 1.00 78.50 269 ILE A O 1
ATOM 2214 N N . GLN A 1 270 ? -6.008 -23.181 7.603 1.00 62.38 270 GLN A N 1
ATOM 2215 C CA . GLN A 1 270 ? -7.012 -24.199 7.911 1.00 62.38 270 GLN A CA 1
ATOM 2216 C C . GLN A 1 270 ? -7.570 -23.980 9.325 1.00 62.38 270 GLN A C 1
ATOM 2218 O O . GLN A 1 270 ? -6.831 -23.715 10.277 1.00 62.38 270 GLN A O 1
ATOM 2223 N N . ASP A 1 271 ? -8.892 -24.062 9.464 1.00 57.62 271 ASP A N 1
ATOM 2224 C CA . ASP A 1 271 ? -9.610 -23.704 10.689 1.00 57.62 271 ASP A CA 1
ATOM 2225 C C . ASP A 1 271 ? -9.523 -24.837 11.734 1.00 57.62 271 ASP A C 1
ATOM 2227 O O . ASP A 1 271 ? -10.490 -25.541 12.012 1.00 57.62 271 ASP A O 1
ATOM 2231 N N . ILE A 1 272 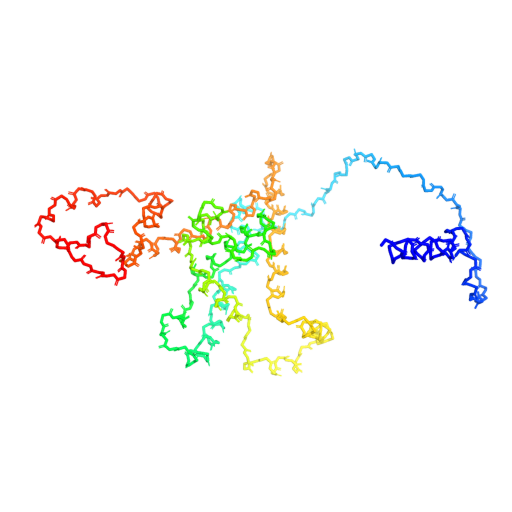? -8.356 -25.012 12.369 1.00 54.88 272 ILE A N 1
ATOM 2232 C CA . ILE A 1 272 ? -8.198 -25.937 13.515 1.00 54.88 272 ILE A CA 1
ATOM 2233 C C . ILE A 1 272 ? -9.086 -25.479 14.697 1.00 54.88 272 ILE A C 1
ATOM 2235 O O . ILE A 1 272 ? -9.477 -26.267 15.558 1.00 54.88 272 ILE A O 1
ATOM 2239 N N . SER A 1 273 ? -9.501 -24.204 14.711 1.00 54.06 273 SER A N 1
ATOM 2240 C CA . SER A 1 273 ? -10.389 -23.622 15.725 1.00 54.06 273 SER A CA 1
ATOM 2241 C C . SER A 1 273 ? -11.759 -24.305 15.807 1.00 54.06 273 SER A C 1
ATOM 2243 O O . SER A 1 273 ? -12.364 -24.309 16.878 1.00 54.06 273 SER A O 1
ATOM 2245 N N . GLY A 1 274 ? -12.257 -24.891 14.710 1.00 52.19 274 GLY A N 1
ATOM 2246 C CA . GLY A 1 274 ? -13.518 -25.644 14.709 1.00 52.19 274 GLY A CA 1
ATOM 2247 C C . GLY A 1 274 ? -13.465 -26.926 15.549 1.00 52.19 274 GLY A C 1
ATOM 2248 O O . GLY A 1 274 ? -14.494 -27.376 16.050 1.00 52.19 274 GLY A O 1
ATOM 2249 N N . LEU A 1 275 ? -12.269 -27.487 15.765 1.00 48.75 275 LEU A N 1
ATOM 2250 C CA . LEU A 1 275 ? -12.062 -28.652 16.631 1.00 48.75 275 LEU A CA 1
ATOM 2251 C C . LEU A 1 275 ? -12.004 -28.267 18.117 1.00 48.75 275 LEU A C 1
ATOM 2253 O O . LEU A 1 275 ? -12.538 -29.001 18.940 1.00 48.75 275 LEU A O 1
ATOM 2257 N N . LEU A 1 276 ? -11.432 -27.105 18.456 1.00 49.53 276 LEU A N 1
ATOM 2258 C CA . LEU A 1 276 ? -11.271 -26.646 19.846 1.00 49.53 276 LEU A CA 1
ATOM 2259 C C . LEU A 1 276 ? -12.493 -25.890 20.404 1.00 49.53 276 LEU A C 1
ATOM 2261 O O . LEU A 1 276 ? -12.710 -25.873 21.611 1.00 49.53 276 LEU A O 1
ATOM 2265 N N . ASN A 1 277 ? -13.317 -25.276 19.547 1.00 50.91 277 ASN A N 1
ATOM 2266 C CA . ASN A 1 277 ? -14.482 -24.485 19.973 1.00 50.91 277 ASN A CA 1
ATOM 2267 C C . ASN A 1 277 ? -15.733 -25.311 20.310 1.00 50.91 277 ASN A C 1
ATOM 2269 O O . ASN A 1 277 ? -16.727 -24.731 20.740 1.00 50.91 277 ASN A O 1
ATOM 2273 N N . ARG A 1 278 ? -15.700 -26.643 20.160 1.00 50.47 278 ARG A N 1
ATOM 2274 C CA . ARG A 1 278 ? -16.796 -27.509 20.629 1.00 50.47 278 ARG A CA 1
ATOM 2275 C C . ARG A 1 278 ? -16.938 -27.535 22.160 1.00 50.47 278 ARG A C 1
ATOM 2277 O O . ARG A 1 278 ? -17.974 -27.962 22.639 1.00 50.47 278 ARG A O 1
ATOM 2284 N N . ASN A 1 279 ? -15.963 -27.002 22.904 1.00 49.78 279 ASN A N 1
ATOM 2285 C CA . ASN A 1 279 ? -15.914 -27.078 24.370 1.00 49.78 279 ASN A CA 1
ATOM 2286 C C . ASN A 1 279 ? -16.298 -25.775 25.106 1.00 49.78 279 ASN A C 1
ATOM 2288 O O . ASN A 1 279 ? -16.003 -25.644 26.290 1.00 49.78 279 ASN A O 1
ATOM 2292 N N . ARG A 1 280 ? -16.926 -24.788 24.447 1.00 53.88 280 ARG A N 1
ATOM 2293 C CA . ARG A 1 280 ? -17.413 -23.552 25.104 1.00 53.88 280 ARG A CA 1
ATOM 2294 C C . ARG A 1 280 ? -18.913 -23.622 25.395 1.00 53.88 280 ARG A C 1
ATOM 2296 O O . ARG A 1 280 ? -19.684 -22.773 24.954 1.00 53.88 280 ARG A O 1
ATOM 2303 N N . GLU A 1 281 ? -19.342 -24.647 26.117 1.00 52.03 281 GLU A N 1
ATOM 2304 C CA . GLU A 1 281 ? -20.674 -24.655 26.723 1.00 52.03 281 GLU A CA 1
ATOM 2305 C C . GLU A 1 281 ? -20.648 -23.701 27.932 1.00 52.03 281 GLU A C 1
ATOM 2307 O O . GLU A 1 281 ? -19.956 -23.959 28.911 1.00 52.03 281 GLU A O 1
ATOM 2312 N N . GLY A 1 282 ? -21.331 -22.551 27.836 1.00 61.81 282 GLY A N 1
ATOM 2313 C CA . GLY A 1 282 ? -21.481 -21.596 28.950 1.00 61.81 282 GLY A CA 1
ATOM 2314 C C . GLY A 1 282 ? -21.029 -20.148 28.702 1.00 61.81 282 GLY A C 1
ATOM 2315 O O . GLY A 1 282 ? -21.194 -19.305 29.584 1.00 61.81 282 GLY A O 1
ATOM 2316 N N . GLU A 1 283 ? -20.493 -19.800 27.527 1.00 62.56 283 GLU A N 1
ATOM 2317 C CA . GLU A 1 283 ? -20.159 -18.398 27.224 1.00 62.56 283 GLU A CA 1
ATOM 2318 C C . GLU A 1 283 ? -21.412 -17.593 26.821 1.00 62.56 283 GLU A C 1
ATOM 2320 O O . GLU A 1 283 ? -22.042 -17.861 25.798 1.00 62.56 283 GLU A O 1
ATOM 2325 N N . 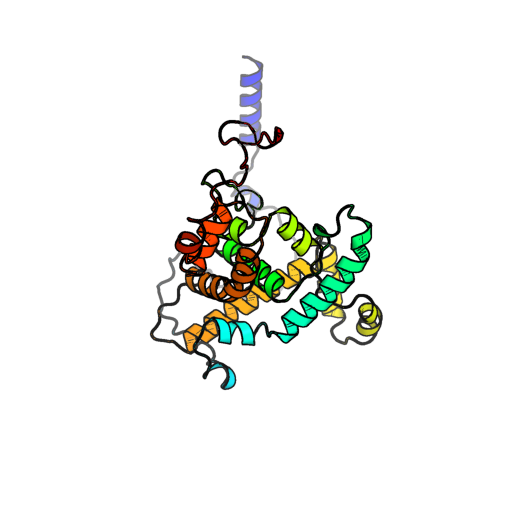THR A 1 284 ? -21.761 -16.566 27.609 1.00 69.56 284 THR A N 1
ATOM 2326 C CA . THR A 1 284 ? -22.861 -15.635 27.286 1.00 69.56 284 THR A CA 1
ATOM 2327 C C . THR A 1 284 ? -22.500 -14.777 26.066 1.00 69.56 284 THR A C 1
ATOM 2329 O O . THR A 1 284 ? -21.675 -13.862 26.128 1.00 69.56 284 THR A O 1
ATOM 2332 N N . GLY A 1 285 ? -23.103 -15.093 24.919 1.00 72.44 285 GLY A N 1
ATOM 2333 C CA . GLY A 1 285 ? -22.949 -14.363 23.661 1.00 72.44 285 GLY A CA 1
ATOM 2334 C C . GLY A 1 285 ? -23.815 -13.103 23.588 1.00 72.44 285 GLY A C 1
ATOM 2335 O O . GLY A 1 285 ? -24.528 -12.752 24.520 1.00 72.44 285 GLY A O 1
ATOM 2336 N N . ARG A 1 286 ? -23.769 -12.381 22.462 1.00 80.38 286 ARG A N 1
ATOM 2337 C CA . ARG A 1 286 ? -24.707 -11.280 22.177 1.00 80.38 286 ARG A CA 1
ATOM 2338 C C . ARG A 1 286 ? -25.940 -11.834 21.462 1.00 80.38 286 ARG A C 1
ATOM 2340 O O . ARG A 1 286 ? -25.796 -12.615 20.526 1.00 80.38 286 ARG A O 1
ATOM 2347 N N . CYS A 1 287 ? -27.131 -11.366 21.838 1.00 80.94 287 CYS A N 1
ATOM 2348 C CA . CYS A 1 287 ? -28.388 -11.706 21.171 1.00 80.94 287 CYS A CA 1
ATOM 2349 C C . CYS A 1 287 ? -28.291 -11.424 19.655 1.00 80.94 287 CYS A C 1
ATOM 2351 O O . CYS A 1 287 ? -28.017 -10.280 19.279 1.00 80.94 287 CYS A O 1
ATOM 2353 N N . PRO A 1 288 ? -28.536 -12.422 18.782 1.00 75.25 288 PRO A N 1
ATOM 2354 C CA . PRO A 1 288 ? -28.367 -12.280 17.333 1.00 75.25 288 PRO A CA 1
ATOM 2355 C C . PRO A 1 288 ? -29.443 -11.402 16.681 1.00 75.25 288 PRO A C 1
ATOM 2357 O O . PRO A 1 288 ? -29.224 -10.860 15.603 1.00 75.25 288 PRO A O 1
ATOM 2360 N N . VAL A 1 289 ? -30.595 -11.247 17.339 1.00 82.62 289 VAL A N 1
ATOM 2361 C CA . VAL A 1 289 ? -31.747 -10.485 16.828 1.00 82.62 289 VAL A CA 1
ATOM 2362 C C . VAL A 1 289 ? -31.651 -9.005 17.201 1.00 82.62 289 VAL A C 1
ATOM 2364 O O . VAL A 1 289 ? -32.085 -8.123 16.462 1.00 82.62 289 VAL A O 1
ATOM 2367 N N . CYS A 1 290 ? -31.082 -8.702 18.367 1.00 82.69 290 CYS A N 1
ATOM 2368 C CA . CYS A 1 290 ? -30.995 -7.329 18.839 1.00 82.69 290 CYS A CA 1
ATOM 2369 C C . CYS A 1 290 ? -29.882 -6.558 18.120 1.00 82.69 290 CYS A C 1
ATOM 2371 O O . CYS A 1 290 ? -28.772 -7.053 17.937 1.00 82.69 290 CYS A O 1
ATOM 2373 N N . SER A 1 291 ? -30.150 -5.284 17.806 1.00 77.38 291 SER A N 1
ATOM 2374 C CA . SER A 1 291 ? -29.124 -4.364 17.303 1.00 77.38 291 SER A CA 1
ATOM 2375 C C . SER A 1 291 ? -27.881 -4.378 18.197 1.00 77.38 291 SER A C 1
ATOM 2377 O O . SER A 1 291 ? -27.976 -4.302 19.427 1.00 77.38 291 SER A O 1
ATOM 2379 N N . SER A 1 292 ? -26.709 -4.386 17.562 1.00 74.81 292 SER A N 1
ATOM 2380 C CA . SER A 1 292 ? -25.397 -4.355 18.215 1.00 74.81 292 SER A CA 1
ATOM 2381 C C . SER A 1 292 ? -25.243 -3.221 19.233 1.00 74.81 292 SER A C 1
ATOM 2383 O O . SER A 1 292 ? -24.544 -3.394 20.229 1.00 74.81 292 SER A O 1
ATOM 2385 N N . LYS A 1 293 ? -25.939 -2.093 19.027 1.00 77.88 293 LYS A N 1
ATOM 2386 C CA . LYS A 1 293 ? -25.945 -0.941 19.943 1.00 77.88 293 LYS A CA 1
ATOM 2387 C C . LYS A 1 293 ? -26.544 -1.261 21.315 1.00 77.88 293 LYS A C 1
ATOM 2389 O O . LYS A 1 293 ? -26.149 -0.650 22.296 1.00 77.88 293 LYS A O 1
ATOM 2394 N N . ARG A 1 294 ? -27.481 -2.214 21.396 1.00 80.62 294 ARG A N 1
ATOM 2395 C CA . ARG A 1 294 ? -28.167 -2.587 22.647 1.00 80.62 294 ARG A CA 1
ATOM 2396 C C . ARG A 1 294 ? -27.374 -3.581 23.496 1.00 80.62 294 ARG A C 1
ATOM 2398 O O . ARG A 1 294 ? -27.709 -3.762 24.657 1.00 80.62 294 ARG A O 1
ATOM 2405 N N . ASN A 1 295 ? -26.370 -4.239 22.909 1.00 78.25 295 ASN A N 1
ATOM 2406 C CA . ASN A 1 295 ? -25.461 -5.182 23.566 1.00 78.25 295 ASN A CA 1
ATOM 2407 C C . ASN A 1 295 ? -26.125 -6.192 24.532 1.00 78.25 295 ASN A C 1
ATOM 2409 O O . ASN A 1 295 ? -25.553 -6.520 25.569 1.00 78.25 295 ASN A O 1
ATOM 2413 N N . ARG A 1 296 ? -27.333 -6.678 24.213 1.00 80.06 296 ARG A N 1
ATOM 2414 C CA . ARG A 1 296 ? -28.033 -7.666 25.050 1.00 80.06 296 ARG A CA 1
ATOM 2415 C C . ARG A 1 296 ? -27.318 -9.012 24.987 1.00 80.06 296 ARG A C 1
ATOM 2417 O O . ARG A 1 296 ? -26.974 -9.446 23.887 1.00 80.06 296 ARG A O 1
ATOM 2424 N N . LYS A 1 297 ? -27.114 -9.650 26.140 1.00 83.69 297 LYS A N 1
ATOM 2425 C CA . LYS A 1 297 ? -26.503 -10.980 26.237 1.00 83.69 297 LYS A CA 1
ATOM 2426 C C . LYS A 1 297 ? -27.542 -12.086 25.991 1.00 83.69 297 LYS A C 1
ATOM 2428 O O . LYS A 1 297 ? -28.728 -11.838 26.203 1.00 83.69 297 LYS A O 1
ATOM 2433 N N . THR A 1 298 ? -27.099 -13.229 25.471 1.00 76.38 298 THR A N 1
ATOM 2434 C CA . THR A 1 298 ? -27.852 -14.496 25.392 1.00 76.38 298 THR A CA 1
ATOM 2435 C C . THR A 1 298 ? -27.693 -15.280 26.674 1.00 76.38 298 THR A C 1
ATOM 2437 O O . THR A 1 298 ? -26.532 -15.321 27.148 1.00 76.38 298 THR A O 1
#

InterPro domains:
  IPR029526 PiggyBac transposable element-derived protein [PF13843] (70-197)

Organism: NCBI:txid1586634

Secondary structure (DSSP, 8-state):
-HHHHHHHHHHHHHHHSS--TTGGGS-------------------------------PPP--HHHHS--SHHHHHHHHS-HHHHHHHHHHHHHHHHHHHTT-S-GGGSPPP-HHHHHHHHHHHHHHHHTT-TT-TTGGG-SSSSS-HHHHHH--HHHHHHHHHH---S-SSTHHHHTTT-TTHHHHHHHHHHHHHTTTHHHHHHHHHHHHHHHHHHHHHHHH-TTS---HHHHHHHHHHHHSHHHHHHHHT-SSS-HHHHHHHHHHTT---THHHHGGG-TT---B-SSS-GGG--B-